Protein AF-A0A0V0TTR0-F1 (afdb_monomer)

Mean predicted aligned error: 14.31 Å

pLDDT: mean 71.68, std 11.03, range [38.78, 93.81]

Secondary structure (DSSP, 8-state):
-HHHHHHHHHHHHIIIIIIHHHHHHHHHHHHHHTTTS-HHHHHHHHHHHHHHHHHHHHHHHHHHHHHHHHHHHHHHHHHHHHHHHHHHHHHHHHHHHHHHHHHHHHTT-HHHHHHHHHHHHHHHHHHHHHHHHHHHHHHHHHHHHH--HHHHHTT--SHHHHHHHHHHHHHHH-TT--GGGSHHHHHHHHHHHHHHHHHHHHHHHHHTTHHHH-HHHHHHHHHHHHHHHHHHHHHHHHHHHS-HHHHHHHHHHHHHIIIIIIHHHHHHHHHHHHHHHHHHHHHHHHHHHHGGGGS--

InterPro domains:
  IPR006990 Tweety [PF04906] (8-297)
  IPR006990 Tweety [PTHR12424] (18-295)

Nearest PDB structures (foldseek):
  7p5m-assembly1_B  TM=6.746E-01  e=3.166E-06  Homo sapiens
  7rtt-assembly1_A  TM=5.266E-01  e=1.404E-05  Mus musculus
  3ja6-assembly1_I  TM=2.960E-01  e=3.298E-01  Escherichia coli
  7a0g-assembly1_EEE  TM=2.315E-01  e=3.153E-01  Serratia marcescens

Radius of gyration: 32.26 Å; Cα contacts (8 Å, |Δi|>4): 213; chains: 1; bounding box: 81×36×95 Å

Structure (mmCIF, N/CA/C/O backbone):
data_AF-A0A0V0TTR0-F1
#
_entry.id   AF-A0A0V0TTR0-F1
#
loop_
_atom_site.group_PDB
_atom_site.id
_atom_site.type_symbol
_atom_site.label_atom_id
_atom_site.label_alt_id
_atom_site.label_comp_id
_atom_site.label_asym_id
_atom_site.label_entity_id
_atom_site.label_seq_id
_atom_site.pdbx_PDB_ins_code
_atom_site.Cartn_x
_atom_site.Cartn_y
_atom_site.Cartn_z
_atom_site.occupancy
_atom_site.B_iso_or_equiv
_atom_site.auth_seq_id
_atom_site.auth_comp_id
_atom_site.auth_asym_id
_atom_site.auth_atom_id
_atom_site.pdbx_PDB_model_num
ATOM 1 N N . LEU A 1 1 ? 9.378 -0.090 0.897 1.00 39.75 1 LEU A N 1
ATOM 2 C CA . LEU A 1 1 ? 8.314 0.669 0.191 1.00 39.75 1 LEU A CA 1
ATOM 3 C C . LEU A 1 1 ? 8.750 2.048 -0.319 1.00 39.75 1 LEU A C 1
ATOM 5 O O . LEU A 1 1 ? 8.194 2.483 -1.313 1.00 39.75 1 LEU A O 1
ATOM 9 N N . THR A 1 2 ? 9.647 2.791 0.339 1.00 38.78 2 THR A N 1
ATOM 10 C CA . THR A 1 2 ? 10.227 4.044 -0.209 1.00 38.78 2 THR A CA 1
ATOM 11 C C . THR A 1 2 ? 11.235 3.769 -1.329 1.00 38.78 2 THR A C 1
ATOM 13 O O . THR A 1 2 ? 11.135 4.380 -2.379 1.00 38.78 2 THR A O 1
ATOM 16 N N . LYS A 1 3 ? 12.095 2.753 -1.168 1.00 45.25 3 LYS A N 1
ATOM 17 C CA . LYS A 1 3 ? 13.058 2.320 -2.202 1.00 45.25 3 LYS A CA 1
ATOM 18 C C . LYS A 1 3 ? 12.417 1.797 -3.495 1.00 45.25 3 LYS A C 1
ATOM 20 O O . LYS A 1 3 ? 12.927 2.068 -4.573 1.00 45.25 3 LYS A O 1
ATOM 25 N N . PHE A 1 4 ? 11.302 1.068 -3.400 1.00 45.12 4 PHE A N 1
ATOM 26 C CA . PHE A 1 4 ? 10.547 0.614 -4.577 1.00 45.12 4 PHE A CA 1
ATOM 27 C C . PHE A 1 4 ? 9.976 1.793 -5.370 1.00 45.12 4 PHE A C 1
ATOM 29 O O . PHE A 1 4 ? 10.089 1.816 -6.586 1.00 45.12 4 PHE A O 1
ATOM 36 N N . GLY A 1 5 ? 9.420 2.781 -4.671 1.00 48.78 5 GLY A N 1
ATOM 37 C CA . GLY A 1 5 ? 8.903 3.998 -5.284 1.00 48.78 5 GLY A CA 1
ATOM 38 C C . GLY A 1 5 ? 9.989 4.838 -5.956 1.00 48.78 5 GLY A C 1
ATOM 39 O O . GLY A 1 5 ? 9.910 5.139 -7.136 1.00 48.78 5 GLY A O 1
ATOM 40 N N . GLU A 1 6 ? 11.104 5.060 -5.262 1.00 54.00 6 GLU A N 1
ATOM 41 C CA . GLU A 1 6 ? 12.280 5.736 -5.821 1.00 54.00 6 GLU A CA 1
ATOM 42 C C . GLU A 1 6 ? 12.809 5.027 -7.082 1.00 54.00 6 GLU A C 1
ATOM 44 O O . GLU A 1 6 ? 13.133 5.676 -8.070 1.00 54.00 6 GLU A O 1
ATOM 49 N N . LYS A 1 7 ? 12.803 3.687 -7.100 1.00 57.81 7 LYS A N 1
ATOM 50 C CA . LYS A 1 7 ? 13.140 2.875 -8.280 1.00 57.81 7 LYS A CA 1
ATOM 51 C C . LYS A 1 7 ? 12.100 2.970 -9.397 1.00 57.81 7 LYS A C 1
ATOM 53 O O . LYS A 1 7 ? 12.488 2.993 -10.558 1.00 57.81 7 LYS A O 1
ATOM 58 N N . VAL A 1 8 ? 10.808 3.029 -9.078 1.00 56.53 8 VAL A N 1
ATOM 59 C CA . VAL A 1 8 ? 9.717 3.231 -10.049 1.00 56.53 8 VAL A CA 1
ATOM 60 C C . VAL A 1 8 ? 9.788 4.629 -10.665 1.00 56.53 8 VAL A C 1
ATOM 62 O O . VAL A 1 8 ? 9.599 4.775 -11.869 1.00 56.53 8 VAL A O 1
ATOM 65 N N . GLN A 1 9 ? 10.130 5.648 -9.879 1.00 61.41 9 GLN A N 1
ATOM 66 C CA . GLN A 1 9 ? 10.379 7.000 -10.371 1.00 61.41 9 GLN A CA 1
ATOM 67 C C . GLN A 1 9 ? 11.633 7.059 -11.236 1.00 61.41 9 GLN A C 1
ATOM 69 O O . GLN A 1 9 ? 11.589 7.659 -12.303 1.00 61.41 9 GLN A O 1
ATOM 74 N N . LEU A 1 10 ? 12.719 6.389 -10.839 1.00 61.97 10 LEU A N 1
ATOM 75 C CA . LEU A 1 10 ? 13.937 6.288 -11.647 1.00 61.97 10 LEU A CA 1
ATOM 76 C C . LEU A 1 10 ? 13.680 5.539 -12.966 1.00 61.97 10 LEU A C 1
ATOM 78 O O . LEU A 1 10 ? 14.182 5.930 -14.015 1.00 61.97 10 LEU A O 1
ATOM 82 N N . TYR A 1 11 ? 12.856 4.489 -12.909 1.00 61.91 11 TYR A N 1
ATOM 83 C CA . TYR A 1 11 ? 12.381 3.723 -14.059 1.00 61.91 11 TYR A CA 1
ATOM 84 C C . TYR A 1 11 ? 11.557 4.597 -15.009 1.00 61.91 11 TYR A C 1
ATOM 86 O O . TYR A 1 11 ? 11.847 4.645 -16.200 1.00 61.91 11 TYR A O 1
ATOM 94 N N . ASN A 1 12 ? 10.565 5.323 -14.485 1.00 62.69 12 ASN A N 1
ATOM 95 C CA . ASN A 1 12 ? 9.704 6.195 -15.279 1.00 62.69 12 ASN A CA 1
ATOM 96 C C . ASN A 1 12 ? 10.491 7.388 -15.849 1.00 62.69 12 ASN A C 1
ATOM 98 O O . ASN A 1 12 ? 10.310 7.746 -17.008 1.00 62.69 12 ASN A O 1
ATOM 102 N N . PHE A 1 13 ? 11.420 7.953 -15.073 1.00 65.25 13 PHE A N 1
ATOM 103 C CA . PHE A 1 13 ? 12.330 9.003 -15.520 1.00 65.25 13 PHE A CA 1
ATOM 104 C C . PHE A 1 13 ? 13.202 8.511 -16.678 1.00 65.25 13 PHE A C 1
ATOM 106 O O . PHE A 1 13 ? 13.104 9.060 -17.764 1.00 65.25 13 PHE A O 1
ATOM 113 N N . SER A 1 14 ? 13.958 7.420 -16.517 1.00 63.16 14 SER A N 1
ATOM 114 C CA . SER A 1 14 ? 14.837 6.920 -17.589 1.00 63.16 14 SER A CA 1
ATOM 115 C C . SER A 1 14 ? 14.062 6.551 -18.870 1.00 63.16 14 SER A C 1
ATOM 117 O O . SER A 1 14 ? 14.524 6.836 -19.975 1.00 63.16 14 SER A O 1
ATOM 119 N N . LEU A 1 15 ? 12.838 6.017 -18.753 1.00 64.00 15 LEU A N 1
ATOM 120 C CA . LEU A 1 15 ? 11.955 5.778 -19.906 1.00 64.00 15 LEU A CA 1
ATOM 121 C C . LEU A 1 15 ? 11.506 7.077 -20.593 1.00 64.00 1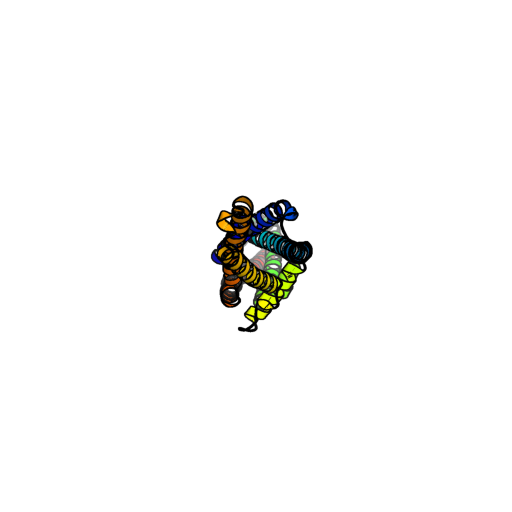5 LEU A C 1
ATOM 123 O O . LEU A 1 15 ? 11.647 7.197 -21.810 1.00 64.00 15 LEU A O 1
ATOM 127 N N . ASN A 1 16 ? 10.974 8.042 -19.837 1.00 65.44 16 ASN A N 1
ATOM 128 C CA . ASN A 1 16 ? 10.347 9.241 -20.400 1.00 65.44 16 ASN A CA 1
ATOM 129 C C . ASN A 1 16 ? 11.326 10.358 -20.770 1.00 65.44 16 ASN A C 1
ATOM 131 O O . ASN A 1 16 ? 11.060 11.093 -21.720 1.00 65.44 16 ASN A O 1
ATOM 135 N N . SER A 1 17 ? 12.420 10.532 -20.029 1.00 63.12 17 SER A N 1
ATOM 136 C CA . SER A 1 17 ? 13.353 11.646 -20.235 1.00 63.12 17 SER A CA 1
ATOM 137 C C . SER A 1 17 ? 14.560 11.285 -21.091 1.00 63.12 17 SER A C 1
ATOM 139 O O . SER A 1 17 ? 15.146 12.184 -21.686 1.00 63.12 17 SER A O 1
ATOM 141 N N . GLU A 1 18 ? 14.940 10.007 -21.164 1.00 63.38 18 GLU A N 1
ATOM 142 C CA . GLU A 1 18 ? 16.147 9.579 -21.885 1.00 63.38 18 GLU A CA 1
ATOM 143 C C . GLU A 1 18 ? 15.791 8.721 -23.100 1.00 63.38 18 GLU A C 1
ATOM 145 O O . GLU A 1 18 ? 16.113 9.071 -24.234 1.00 63.38 18 GLU A O 1
ATOM 150 N N . LEU A 1 19 ? 15.074 7.618 -22.880 1.00 62.03 19 LEU A N 1
ATOM 151 C CA . LEU A 1 19 ? 14.946 6.561 -23.878 1.00 62.03 19 LEU A CA 1
ATOM 152 C C . LEU A 1 19 ? 13.912 6.866 -24.977 1.00 62.03 19 LEU A C 1
ATOM 154 O O . LEU A 1 19 ? 14.218 6.763 -26.167 1.00 62.03 19 LEU A O 1
ATOM 158 N N . LEU A 1 20 ? 12.702 7.281 -24.593 1.00 66.19 20 LEU A N 1
ATOM 159 C CA . LEU A 1 20 ? 11.625 7.615 -25.531 1.00 66.19 20 LEU A CA 1
ATOM 160 C C . LEU A 1 20 ? 11.956 8.841 -26.413 1.00 66.19 20 LEU A C 1
ATOM 162 O O . LEU A 1 20 ? 11.732 8.778 -27.626 1.00 66.19 20 LEU A O 1
ATOM 166 N N . PRO A 1 21 ? 12.529 9.942 -25.878 1.00 66.00 21 PRO A N 1
ATOM 167 C CA . PRO A 1 21 ? 12.943 11.083 -26.692 1.00 66.00 21 PRO A CA 1
ATOM 168 C C . PRO A 1 21 ? 14.100 10.746 -27.634 1.00 66.00 21 PRO A C 1
ATOM 170 O O . PRO A 1 21 ? 14.087 11.210 -28.773 1.00 66.00 21 PRO A O 1
ATOM 173 N N . ALA A 1 22 ? 15.062 9.917 -27.207 1.00 63.00 22 ALA A N 1
ATOM 174 C CA . ALA A 1 22 ? 16.159 9.472 -28.065 1.00 63.00 22 ALA A CA 1
ATOM 175 C C . ALA A 1 22 ? 15.639 8.648 -29.253 1.00 63.00 22 ALA A C 1
ATOM 177 O O . ALA A 1 22 ? 16.000 8.926 -30.393 1.00 63.00 22 ALA A O 1
ATOM 178 N N . MET A 1 23 ? 14.721 7.703 -29.012 1.00 62.16 23 MET A N 1
ATOM 179 C CA . MET A 1 23 ? 14.092 6.899 -30.069 1.00 62.16 23 MET A CA 1
ATOM 180 C C . MET A 1 23 ? 13.256 7.745 -31.041 1.00 62.16 23 MET A C 1
ATOM 182 O O . MET A 1 23 ? 13.341 7.540 -32.250 1.00 62.16 23 MET A O 1
ATOM 186 N N . ARG A 1 24 ? 12.491 8.730 -30.548 1.00 68.44 24 ARG A N 1
ATOM 187 C CA . ARG A 1 24 ? 11.710 9.645 -31.407 1.00 68.44 24 ARG A CA 1
ATOM 188 C C . ARG A 1 24 ? 12.591 10.594 -32.213 1.00 68.44 24 ARG A C 1
ATOM 190 O O . ARG A 1 24 ? 12.332 10.812 -33.391 1.00 68.44 24 ARG A O 1
ATOM 197 N N . THR A 1 25 ? 13.641 11.137 -31.600 1.00 65.75 25 THR A N 1
ATOM 198 C CA . THR A 1 25 ? 14.635 11.960 -32.308 1.00 65.75 25 THR A CA 1
ATOM 199 C C . THR A 1 25 ? 15.289 11.144 -33.414 1.00 65.75 25 THR A C 1
ATOM 201 O O . THR A 1 25 ? 15.378 11.603 -34.545 1.00 65.75 25 THR A O 1
ATOM 204 N N . LEU A 1 26 ? 15.650 9.897 -33.118 1.00 61.38 26 LEU A N 1
ATOM 205 C CA . LEU A 1 26 ? 16.247 8.989 -34.085 1.00 61.38 26 LEU A CA 1
ATOM 206 C C . LEU A 1 26 ? 15.276 8.625 -35.216 1.00 61.38 26 LEU A C 1
ATOM 208 O O . LEU A 1 26 ? 15.696 8.581 -36.365 1.00 61.38 26 LEU A O 1
ATOM 212 N N . GLN A 1 27 ? 13.987 8.426 -34.924 1.00 67.12 27 GLN A N 1
ATOM 213 C CA . GLN A 1 27 ? 12.946 8.249 -35.942 1.00 67.12 27 GLN A CA 1
ATOM 214 C C . GLN A 1 27 ? 12.843 9.471 -36.873 1.00 67.12 27 GLN A C 1
ATOM 216 O O . GLN A 1 27 ? 12.745 9.296 -38.086 1.00 67.12 27 GLN A O 1
ATOM 221 N N . ASN A 1 28 ? 12.911 10.688 -36.324 1.00 67.38 28 ASN A N 1
ATOM 222 C CA . ASN A 1 28 ? 12.846 11.932 -37.096 1.00 67.38 28 ASN A CA 1
ATOM 223 C C . ASN A 1 28 ? 14.099 12.152 -37.963 1.00 67.38 28 ASN A C 1
ATOM 225 O O . ASN A 1 28 ? 13.970 12.372 -39.162 1.00 67.38 28 ASN A O 1
ATOM 229 N N . GLU A 1 29 ? 15.296 12.007 -37.388 1.00 64.06 29 GLU A N 1
ATOM 230 C CA . GLU A 1 29 ? 16.584 12.096 -38.103 1.00 64.06 29 GLU A CA 1
ATOM 231 C C . GLU A 1 29 ? 16.673 11.059 -39.231 1.00 64.06 29 GLU A C 1
ATOM 233 O O . GLU A 1 29 ? 17.186 11.320 -40.322 1.00 64.06 29 GLU A O 1
ATOM 238 N N . LEU A 1 30 ? 16.113 9.867 -39.005 1.00 59.31 30 LEU A N 1
ATOM 239 C CA . LEU A 1 30 ? 15.983 8.874 -40.058 1.00 59.31 30 LEU A CA 1
ATOM 240 C C . LEU A 1 30 ? 15.019 9.328 -41.159 1.00 59.31 30 LEU A C 1
ATOM 242 O O . LEU A 1 30 ? 15.316 9.187 -42.343 1.00 59.31 30 LEU A O 1
ATOM 246 N N . GLN A 1 31 ? 13.862 9.876 -40.806 1.00 65.19 31 GLN A N 1
ATOM 247 C CA . GLN A 1 31 ? 12.904 10.357 -41.799 1.00 65.19 31 GLN A CA 1
ATOM 248 C C . GLN A 1 31 ? 13.562 11.332 -42.798 1.00 65.19 31 GLN A C 1
ATOM 250 O O . GLN A 1 31 ? 13.287 11.250 -43.999 1.00 65.19 31 GLN A O 1
ATOM 255 N N . ASP A 1 32 ? 14.490 12.159 -42.312 1.00 63.44 32 ASP A N 1
ATOM 256 C CA . ASP A 1 32 ? 15.272 13.108 -43.107 1.00 63.44 32 ASP A CA 1
ATOM 257 C C . ASP A 1 32 ? 16.394 12.427 -43.918 1.00 63.44 32 ASP A C 1
ATOM 259 O O . ASP A 1 32 ? 16.608 12.748 -45.091 1.00 63.44 32 ASP A O 1
ATOM 263 N N . ALA A 1 33 ? 17.053 11.402 -43.365 1.00 58.31 33 ALA A N 1
ATOM 264 C CA . ALA A 1 33 ? 18.073 10.608 -44.062 1.00 58.31 33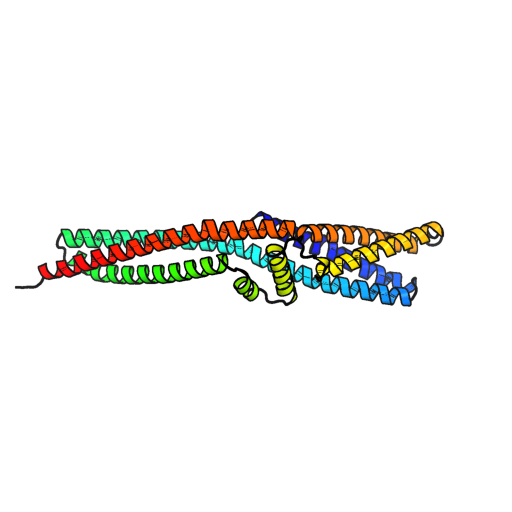 ALA A CA 1
ATOM 265 C C . ALA A 1 33 ? 17.510 9.650 -45.138 1.00 58.31 33 ALA A C 1
ATOM 267 O O . ALA A 1 33 ? 18.281 9.009 -45.867 1.00 58.31 33 ALA A O 1
ATOM 268 N N . LYS A 1 34 ? 16.176 9.549 -45.275 1.00 61.00 34 LYS A N 1
ATOM 269 C CA . LYS A 1 34 ? 15.473 8.645 -46.208 1.00 61.00 34 LYS A CA 1
ATOM 270 C C . LYS A 1 34 ? 15.964 8.721 -47.648 1.00 61.00 34 LYS A C 1
ATOM 272 O O . LYS A 1 34 ? 16.020 7.710 -48.341 1.00 61.00 34 LYS A O 1
ATOM 277 N N . VAL A 1 35 ? 16.368 9.911 -48.077 1.00 58.69 35 VAL A N 1
ATOM 278 C CA . VAL A 1 35 ? 16.802 10.195 -49.450 1.00 58.69 35 VAL A CA 1
ATOM 279 C C . VAL A 1 35 ? 18.166 9.562 -49.786 1.00 58.69 35 VAL A C 1
ATOM 281 O O . VAL A 1 35 ? 18.493 9.403 -50.959 1.00 58.69 35 VAL A O 1
ATOM 284 N N . LEU A 1 36 ? 18.957 9.161 -48.783 1.00 56.59 36 LEU A N 1
ATOM 285 C CA . LEU A 1 36 ? 20.380 8.822 -48.944 1.00 56.59 36 LEU A CA 1
ATOM 286 C C . LEU A 1 36 ? 20.724 7.333 -48.749 1.00 56.59 36 LEU A C 1
ATOM 288 O O . LEU A 1 36 ? 21.835 6.914 -49.068 1.00 56.59 36 LEU A O 1
ATOM 292 N N . LEU A 1 37 ? 19.800 6.521 -48.231 1.00 59.16 37 LEU A N 1
ATOM 293 C CA . LEU A 1 37 ? 20.041 5.126 -47.830 1.00 59.16 37 LEU A CA 1
ATOM 294 C C . LEU A 1 37 ? 19.195 4.138 -48.660 1.00 59.16 37 LEU A C 1
ATOM 296 O O . LEU A 1 37 ? 18.132 4.479 -49.165 1.00 59.16 37 LEU A O 1
ATOM 300 N N . ASN A 1 38 ? 19.678 2.899 -48.820 1.00 62.56 38 ASN A N 1
ATOM 301 C CA . ASN A 1 38 ? 19.045 1.861 -49.648 1.00 62.56 38 ASN A CA 1
ATOM 302 C C . ASN A 1 38 ? 17.616 1.509 -49.169 1.00 62.56 38 ASN A C 1
ATOM 304 O O . ASN A 1 38 ? 17.380 1.312 -47.978 1.00 62.56 38 ASN A O 1
ATOM 308 N N . ASP A 1 39 ? 16.675 1.336 -50.097 1.00 63.91 39 ASP A N 1
ATOM 309 C CA . ASP A 1 39 ? 15.233 1.184 -49.833 1.00 63.91 39 ASP A CA 1
ATOM 310 C C . ASP A 1 39 ? 14.891 -0.073 -48.996 1.00 63.91 39 ASP A C 1
ATOM 312 O O . ASP A 1 39 ? 13.963 -0.094 -48.183 1.00 63.91 39 ASP A O 1
ATOM 316 N N . GLN A 1 40 ? 15.691 -1.134 -49.140 1.00 61.66 40 GLN A N 1
ATOM 317 C CA . GLN A 1 40 ? 15.553 -2.369 -48.359 1.00 61.66 40 GLN A CA 1
ATOM 318 C C . GLN A 1 40 ? 16.113 -2.240 -46.933 1.00 61.66 40 GLN A C 1
ATOM 320 O O . GLN A 1 40 ? 15.583 -2.845 -46.001 1.00 61.66 40 GLN A O 1
ATOM 325 N N . PHE A 1 41 ? 17.151 -1.419 -46.749 1.00 65.25 41 PHE A N 1
ATOM 326 C CA . PHE A 1 41 ? 17.675 -1.069 -45.428 1.00 65.25 41 PHE A CA 1
ATOM 327 C C . PHE A 1 41 ? 16.646 -0.228 -44.665 1.00 65.25 41 PHE A C 1
ATOM 329 O O . PHE A 1 41 ? 16.324 -0.543 -43.522 1.00 65.25 41 PHE A O 1
ATOM 336 N N . TRP A 1 42 ? 16.046 0.757 -45.342 1.00 64.06 42 TRP A N 1
ATOM 337 C CA . TRP A 1 42 ? 14.971 1.589 -44.802 1.00 64.06 42 TRP A CA 1
ATOM 338 C C . TRP A 1 42 ? 13.805 0.795 -44.248 1.00 64.06 42 TRP A C 1
ATOM 340 O O . TRP A 1 42 ? 13.373 1.042 -43.124 1.00 64.06 42 TRP A O 1
ATOM 350 N N . LYS A 1 43 ? 13.293 -0.165 -45.020 1.00 67.31 43 LYS A N 1
ATOM 351 C CA . LYS A 1 43 ? 12.133 -0.962 -44.606 1.00 67.31 43 LYS A CA 1
ATOM 352 C C . LYS A 1 43 ? 12.408 -1.803 -43.362 1.00 67.31 43 LYS A C 1
ATOM 354 O O . LYS A 1 43 ? 11.586 -1.807 -42.453 1.00 67.31 43 LYS A O 1
ATOM 359 N N . ASN A 1 44 ? 13.562 -2.464 -43.286 1.00 64.38 44 ASN A N 1
ATOM 360 C CA . ASN A 1 44 ? 13.899 -3.285 -42.119 1.00 64.38 44 ASN A CA 1
ATOM 361 C C . ASN A 1 44 ? 14.170 -2.432 -40.874 1.00 64.38 44 ASN A C 1
ATOM 363 O O . ASN A 1 44 ? 13.769 -2.799 -39.772 1.00 64.38 44 ASN A O 1
ATOM 367 N N . PHE A 1 45 ? 14.832 -1.289 -41.051 1.00 66.69 45 PHE A N 1
ATOM 368 C CA . PHE A 1 45 ? 15.204 -0.411 -39.949 1.00 66.69 45 PHE A CA 1
ATOM 369 C C . PHE A 1 45 ? 13.995 0.350 -39.384 1.00 66.69 45 PHE A C 1
ATOM 371 O O . PHE A 1 45 ? 13.802 0.378 -38.171 1.00 66.69 45 PHE A O 1
ATOM 378 N N . SER A 1 46 ? 13.138 0.902 -40.253 1.00 65.94 46 SER A N 1
ATOM 379 C CA . SER A 1 46 ? 11.904 1.592 -39.842 1.00 65.94 46 SER A CA 1
ATOM 380 C C . SER A 1 46 ? 10.931 0.659 -39.124 1.00 65.94 46 SER A C 1
ATOM 382 O O . SER A 1 46 ? 10.442 1.017 -38.060 1.00 65.94 46 SER A O 1
ATOM 384 N N . MET A 1 47 ? 10.732 -0.565 -39.629 1.00 67.31 47 MET A N 1
ATOM 385 C CA . MET A 1 47 ? 9.877 -1.561 -38.975 1.00 67.31 47 MET A CA 1
ATOM 386 C C . MET A 1 47 ? 10.392 -1.931 -37.575 1.00 67.31 47 MET A C 1
ATOM 388 O O . MET A 1 47 ? 9.605 -2.070 -36.644 1.00 67.31 47 MET A O 1
ATOM 392 N N . MET A 1 48 ? 11.709 -2.067 -37.399 1.00 64.12 48 MET A N 1
ATOM 393 C CA . MET A 1 48 ? 12.301 -2.397 -36.098 1.00 64.12 48 MET A CA 1
ATOM 394 C C . MET A 1 48 ? 12.171 -1.246 -35.090 1.00 64.12 48 MET A C 1
ATOM 396 O O . MET A 1 48 ? 11.902 -1.491 -33.916 1.00 64.12 48 MET A O 1
ATOM 400 N N . ILE A 1 49 ? 12.308 0.002 -35.546 1.00 66.06 49 ILE A N 1
ATOM 401 C CA . ILE A 1 49 ? 12.087 1.186 -34.706 1.00 66.06 49 ILE A CA 1
ATOM 402 C C . ILE A 1 49 ? 10.621 1.336 -34.336 1.00 66.06 49 ILE A C 1
ATOM 404 O O . ILE A 1 49 ? 10.325 1.573 -33.174 1.00 66.06 49 ILE A O 1
ATOM 408 N N . GLU A 1 50 ? 9.706 1.172 -35.286 1.00 68.31 50 GLU A N 1
ATOM 409 C CA . GLU A 1 50 ? 8.270 1.323 -35.049 1.00 68.31 50 GLU A CA 1
ATOM 410 C C . GLU A 1 50 ? 7.758 0.291 -34.032 1.00 68.31 50 GLU A C 1
ATOM 412 O O . GLU A 1 50 ? 7.046 0.643 -33.091 1.00 68.31 50 GLU A O 1
ATOM 417 N N . VAL A 1 51 ? 8.215 -0.963 -34.141 1.00 68.12 51 VAL A N 1
ATOM 418 C CA . VAL A 1 51 ? 7.939 -2.010 -33.143 1.00 68.12 51 VAL A CA 1
ATOM 419 C C . VAL A 1 51 ? 8.552 -1.660 -31.783 1.00 68.12 51 VAL A C 1
ATOM 421 O O . VAL A 1 51 ? 7.880 -1.793 -30.760 1.00 68.12 51 VAL A O 1
ATOM 424 N N . GLY A 1 52 ? 9.795 -1.166 -31.757 1.00 63.53 52 GLY A N 1
ATOM 425 C CA . GLY A 1 52 ? 10.464 -0.759 -30.520 1.00 63.53 52 GLY A CA 1
ATOM 426 C C . GLY A 1 52 ? 9.788 0.427 -29.824 1.00 63.53 52 GLY A C 1
ATOM 427 O O . GLY A 1 52 ? 9.640 0.414 -28.605 1.00 63.53 52 GLY A O 1
ATOM 428 N N . VAL A 1 53 ? 9.339 1.435 -30.580 1.00 66.00 53 VAL A N 1
ATOM 429 C CA . VAL A 1 53 ? 8.621 2.612 -30.061 1.00 66.00 53 VAL A CA 1
ATOM 430 C C . VAL A 1 53 ? 7.263 2.199 -29.498 1.00 66.00 53 VAL A C 1
ATOM 432 O O . VAL A 1 53 ? 6.909 2.626 -28.402 1.00 66.00 53 VAL A O 1
ATOM 435 N N . HIS A 1 54 ? 6.537 1.310 -30.182 1.00 67.75 54 HIS A N 1
ATOM 436 C CA . HIS A 1 54 ? 5.253 0.801 -29.700 1.00 67.75 54 HIS A CA 1
ATOM 437 C C . HIS A 1 54 ? 5.393 -0.013 -28.400 1.00 67.75 54 HIS A C 1
ATOM 439 O O . HIS A 1 54 ? 4.619 0.172 -27.459 1.00 67.75 54 HIS A O 1
ATOM 445 N N . GLU A 1 55 ? 6.386 -0.907 -28.302 1.00 64.38 55 GLU A N 1
ATOM 446 C CA . GLU A 1 55 ? 6.654 -1.620 -27.043 1.00 64.38 55 GLU A CA 1
ATOM 447 C C . GLU A 1 55 ? 7.111 -0.656 -25.929 1.00 64.38 55 GLU A C 1
ATOM 449 O O . GLU A 1 55 ? 6.723 -0.832 -24.771 1.00 64.38 55 GLU A O 1
ATOM 454 N N . MET A 1 56 ? 7.853 0.408 -26.254 1.00 63.69 56 MET A N 1
ATOM 455 C CA . MET A 1 56 ? 8.224 1.446 -25.285 1.00 63.69 56 MET A CA 1
ATOM 456 C C . MET A 1 56 ? 7.037 2.258 -24.772 1.00 63.69 56 MET A C 1
ATOM 458 O O . MET A 1 56 ? 6.969 2.487 -23.568 1.00 63.69 56 MET A O 1
ATOM 462 N N . ASP A 1 57 ? 6.084 2.643 -25.620 1.00 65.94 57 ASP A N 1
ATOM 463 C CA . ASP A 1 57 ? 4.875 3.344 -25.167 1.00 65.94 57 ASP A CA 1
ATOM 464 C C . ASP A 1 57 ? 4.082 2.476 -24.166 1.00 65.94 57 ASP A C 1
ATOM 466 O O . ASP A 1 57 ? 3.627 2.976 -23.135 1.00 65.94 57 ASP A O 1
ATOM 470 N N . SER A 1 58 ? 4.020 1.153 -24.379 1.00 64.81 58 SER A N 1
ATOM 471 C CA . SER A 1 58 ? 3.404 0.226 -23.411 1.00 64.81 58 SER A CA 1
ATOM 472 C C . SER A 1 58 ? 4.172 0.138 -22.078 1.00 64.81 58 SER A C 1
ATOM 474 O O . SER A 1 58 ? 3.572 0.070 -21.002 1.00 64.81 58 SER A O 1
ATOM 476 N N . LEU A 1 59 ? 5.507 0.224 -22.117 1.00 62.47 59 LEU A N 1
ATOM 477 C CA . LEU A 1 59 ? 6.372 0.269 -20.930 1.00 62.47 59 LEU A CA 1
ATOM 478 C C . LEU A 1 59 ? 6.251 1.592 -20.161 1.00 62.47 59 LEU A C 1
ATOM 480 O O . LEU A 1 59 ? 6.298 1.581 -18.927 1.00 62.47 59 LEU A O 1
ATOM 484 N N . VAL A 1 60 ? 6.092 2.715 -20.870 1.00 65.56 60 VAL A N 1
ATOM 485 C CA . VAL A 1 60 ? 5.802 4.033 -20.285 1.00 65.56 60 VAL A CA 1
ATOM 486 C C . VAL A 1 60 ? 4.454 3.996 -19.581 1.00 65.56 60 VAL A C 1
ATOM 488 O O . VAL A 1 60 ? 4.346 4.450 -18.443 1.00 65.56 60 VAL A O 1
ATOM 491 N N . GLN A 1 61 ? 3.442 3.405 -20.216 1.00 65.56 61 GLN A N 1
ATOM 492 C CA . GLN A 1 61 ? 2.112 3.282 -19.634 1.00 65.56 61 GLN A CA 1
ATOM 493 C C . GLN A 1 61 ? 2.136 2.430 -18.356 1.00 65.56 61 GLN A C 1
ATOM 495 O O . GLN A 1 61 ? 1.634 2.868 -17.321 1.00 65.56 61 GLN A O 1
ATOM 500 N N . PHE A 1 62 ? 2.853 1.304 -18.361 1.00 63.34 62 PHE A N 1
ATOM 501 C CA . PHE A 1 62 ? 3.107 0.505 -17.157 1.00 63.34 62 PHE A CA 1
ATOM 502 C C . PHE A 1 62 ? 3.845 1.283 -16.054 1.00 63.34 62 PHE A C 1
ATOM 504 O O . PHE A 1 62 ? 3.487 1.202 -14.878 1.00 63.34 62 PHE A O 1
ATOM 511 N N . GLY A 1 63 ? 4.866 2.065 -16.422 1.00 64.06 63 GLY A N 1
ATOM 512 C CA . GLY A 1 63 ? 5.570 2.956 -15.498 1.00 64.06 63 GLY A CA 1
ATOM 513 C C . GLY A 1 63 ? 4.645 4.017 -14.896 1.00 64.06 63 GLY A C 1
ATOM 514 O O . GLY A 1 63 ? 4.713 4.284 -13.696 1.00 64.06 63 GLY A O 1
ATOM 515 N N . SER A 1 64 ? 3.738 4.572 -15.703 1.00 64.12 64 SER A N 1
ATOM 516 C CA . SER A 1 64 ? 2.742 5.553 -15.269 1.00 64.12 64 SER A CA 1
ATOM 517 C C . SER A 1 64 ? 1.721 4.950 -14.295 1.00 64.12 64 SER A C 1
ATOM 519 O O . SER A 1 64 ? 1.435 5.550 -13.253 1.00 64.12 64 SER A O 1
ATOM 521 N N . ASP A 1 65 ? 1.268 3.720 -14.548 1.00 63.00 65 ASP A N 1
ATOM 522 C CA . ASP A 1 65 ? 0.380 2.968 -13.658 1.00 63.00 65 ASP A CA 1
ATOM 523 C C . ASP A 1 65 ? 1.067 2.683 -12.317 1.00 63.00 65 ASP A C 1
ATOM 525 O O . ASP A 1 65 ? 0.490 2.912 -11.253 1.00 63.00 65 ASP A O 1
ATOM 529 N N . LEU A 1 66 ? 2.340 2.274 -12.349 1.00 62.47 66 LEU A N 1
ATOM 530 C CA . LEU A 1 66 ? 3.158 2.075 -11.152 1.00 62.47 66 LEU A CA 1
ATOM 531 C C . LEU A 1 66 ? 3.361 3.371 -10.357 1.00 62.47 66 LEU A C 1
ATOM 533 O O . LEU A 1 66 ? 3.244 3.346 -9.132 1.00 62.47 66 LEU A O 1
ATOM 537 N N . THR A 1 67 ? 3.611 4.510 -11.015 1.00 63.12 67 THR A N 1
ATOM 538 C CA . THR A 1 67 ? 3.694 5.808 -10.319 1.00 63.12 67 THR A CA 1
ATOM 539 C C . THR A 1 67 ? 2.350 6.261 -9.761 1.00 63.12 67 THR A C 1
ATOM 541 O O . THR A 1 67 ? 2.303 6.890 -8.707 1.00 63.12 67 THR A O 1
ATOM 544 N N . THR A 1 68 ? 1.241 5.909 -10.410 1.00 61.56 68 THR A N 1
ATOM 545 C CA . THR A 1 68 ? -0.106 6.174 -9.886 1.00 61.56 68 THR A CA 1
ATOM 546 C C . THR A 1 68 ? -0.359 5.336 -8.635 1.00 61.56 68 THR A C 1
ATOM 548 O O . THR A 1 68 ? -0.852 5.848 -7.628 1.00 61.56 68 THR A O 1
ATOM 551 N N . LEU A 1 69 ? 0.075 4.073 -8.650 1.00 58.88 69 LEU A N 1
ATOM 552 C CA . LEU A 1 69 ? 0.076 3.195 -7.484 1.00 58.88 69 LEU A CA 1
ATOM 553 C C . LEU A 1 69 ? 0.965 3.751 -6.360 1.00 58.88 69 LEU A C 1
ATOM 555 O O . LEU A 1 69 ? 0.597 3.710 -5.188 1.00 58.88 69 LEU A O 1
ATOM 559 N N . GLU A 1 70 ? 2.117 4.326 -6.689 1.00 61.88 70 GLU A N 1
ATOM 560 C CA . GLU A 1 70 ? 2.998 4.953 -5.707 1.00 61.88 70 GLU A CA 1
ATOM 561 C C . GLU A 1 70 ? 2.401 6.238 -5.122 1.00 61.88 70 GLU A C 1
ATOM 563 O O . GLU A 1 70 ? 2.412 6.425 -3.908 1.00 61.88 70 GLU A O 1
ATOM 568 N N . ASN A 1 71 ? 1.798 7.097 -5.939 1.00 61.25 71 ASN A N 1
ATOM 569 C CA . ASN A 1 71 ? 1.078 8.273 -5.451 1.00 61.25 71 ASN A CA 1
ATOM 570 C C . ASN A 1 71 ? -0.097 7.870 -4.551 1.00 61.25 71 ASN A C 1
ATOM 572 O O . ASN A 1 71 ? -0.354 8.513 -3.528 1.00 61.25 71 ASN A O 1
ATOM 576 N N . SER A 1 72 ? -0.749 6.744 -4.855 1.00 56.56 72 SER A N 1
ATOM 577 C CA . SER A 1 72 ? -1.782 6.168 -3.994 1.00 56.56 72 SER A CA 1
ATOM 578 C C . SER A 1 72 ? -1.243 5.749 -2.620 1.00 56.56 72 SER A C 1
ATOM 580 O O . SER A 1 72 ? -1.994 5.734 -1.653 1.00 56.56 72 SER A O 1
ATOM 582 N N . LYS A 1 73 ? 0.065 5.510 -2.464 1.00 58.66 73 LYS A N 1
ATOM 583 C CA . LYS A 1 73 ? 0.681 5.187 -1.170 1.00 58.66 73 LYS A CA 1
ATOM 584 C C . LYS A 1 73 ? 0.658 6.362 -0.196 1.00 58.66 73 LYS A C 1
ATOM 586 O O . LYS A 1 73 ? 0.386 6.149 0.981 1.00 58.66 73 LYS A O 1
ATOM 591 N N . TYR A 1 74 ? 0.924 7.587 -0.657 1.00 57.34 74 TYR A N 1
ATOM 592 C CA . TYR A 1 74 ? 0.806 8.780 0.194 1.00 57.34 74 TYR A CA 1
ATOM 593 C C . TYR A 1 74 ? -0.641 8.988 0.644 1.00 57.34 74 TYR A C 1
ATOM 595 O O . TYR A 1 74 ? -0.898 9.360 1.789 1.00 57.34 74 TYR A O 1
ATOM 603 N N . PHE A 1 75 ? -1.585 8.677 -0.244 1.00 56.06 75 PHE A N 1
ATOM 604 C CA . PHE A 1 75 ? -3.006 8.675 0.072 1.00 56.06 75 PHE A CA 1
ATOM 605 C C . PHE A 1 75 ? -3.365 7.578 1.090 1.00 56.06 75 PHE A C 1
ATOM 607 O O . PHE A 1 75 ? -4.029 7.864 2.080 1.00 56.06 75 PHE A O 1
ATOM 614 N N . ILE A 1 76 ? -2.846 6.356 0.925 1.00 61.25 76 ILE A N 1
ATOM 615 C CA . ILE A 1 76 ? -3.050 5.229 1.849 1.00 61.25 76 ILE A CA 1
ATOM 616 C C . ILE A 1 76 ? -2.451 5.519 3.228 1.00 61.25 76 ILE A C 1
ATOM 618 O O . ILE A 1 76 ? -3.124 5.300 4.227 1.00 61.25 76 ILE A O 1
ATOM 622 N N . GLN A 1 77 ? -1.233 6.059 3.313 1.00 62.66 77 GLN A N 1
ATOM 623 C CA . GLN A 1 77 ? -0.627 6.421 4.600 1.00 62.66 77 GLN A CA 1
ATOM 624 C C . GLN A 1 77 ? -1.439 7.493 5.332 1.00 62.66 77 GLN A C 1
ATOM 626 O O . GLN A 1 77 ? -1.599 7.436 6.552 1.00 62.66 77 GLN A O 1
ATOM 631 N N . ARG A 1 78 ? -1.992 8.458 4.591 1.00 64.06 78 ARG A N 1
ATOM 632 C CA . ARG A 1 78 ? -2.870 9.481 5.161 1.00 64.06 78 ARG A CA 1
ATOM 633 C C . ARG A 1 78 ? -4.199 8.892 5.636 1.00 64.06 78 ARG A C 1
ATOM 635 O O . ARG A 1 78 ? -4.629 9.211 6.740 1.00 64.06 78 ARG A O 1
ATOM 642 N N . LEU A 1 79 ? -4.789 7.982 4.862 1.00 64.38 79 LEU A N 1
ATOM 643 C CA . LEU A 1 79 ? -5.984 7.235 5.259 1.00 64.38 79 LEU A CA 1
ATOM 644 C C . LEU A 1 79 ? -5.743 6.347 6.484 1.00 64.38 79 LEU A C 1
ATOM 646 O O . LEU A 1 79 ? -6.608 6.262 7.351 1.00 64.38 79 LEU A O 1
ATOM 650 N N . GLU A 1 80 ? -4.581 5.698 6.596 1.00 68.38 80 GLU A N 1
ATOM 651 C CA . GLU A 1 80 ? -4.232 4.910 7.780 1.00 68.38 80 GLU A CA 1
ATOM 652 C C . GLU A 1 80 ? -4.141 5.796 9.022 1.00 68.38 80 GLU A C 1
ATOM 654 O O . GLU A 1 80 ? -4.703 5.440 10.059 1.00 68.38 80 GLU A O 1
ATOM 659 N N . PHE A 1 81 ? -3.501 6.964 8.918 1.00 71.88 81 PHE A N 1
ATOM 660 C CA . PHE A 1 81 ? -3.440 7.929 10.016 1.00 71.88 81 PHE A CA 1
ATOM 661 C C . PHE A 1 81 ? -4.837 8.417 10.428 1.00 71.88 81 PHE A C 1
ATOM 663 O O . PHE A 1 81 ? -5.177 8.391 11.613 1.00 71.88 81 PHE A O 1
ATOM 670 N N . GLU A 1 82 ? -5.678 8.796 9.461 1.00 71.19 82 GLU A N 1
ATOM 671 C CA . GLU A 1 82 ? -7.062 9.211 9.719 1.00 71.19 82 GLU A CA 1
ATOM 672 C C . GLU A 1 82 ? -7.885 8.086 10.363 1.00 71.19 82 GLU A C 1
ATOM 674 O O . GLU A 1 82 ? -8.601 8.327 11.338 1.00 71.19 82 GLU A O 1
ATOM 679 N N . ARG A 1 83 ? -7.724 6.839 9.903 1.00 77.44 83 ARG A N 1
ATOM 680 C CA . ARG A 1 83 ? -8.375 5.662 10.494 1.00 77.44 83 ARG A CA 1
ATOM 681 C C . ARG A 1 83 ? -7.979 5.474 11.958 1.00 77.44 83 ARG A C 1
ATOM 683 O O . ARG A 1 83 ? -8.854 5.273 12.797 1.00 77.44 83 ARG A O 1
ATOM 690 N N . TRP A 1 84 ? -6.686 5.548 12.280 1.00 78.94 84 TRP A N 1
ATOM 691 C CA . TRP A 1 84 ? -6.207 5.410 13.660 1.00 78.94 84 TRP A CA 1
ATOM 692 C C . TRP A 1 84 ? -6.759 6.512 14.566 1.00 78.94 84 TRP A C 1
ATOM 694 O O . TRP A 1 84 ? -7.239 6.213 15.660 1.00 78.94 84 TRP A O 1
ATOM 704 N N . MET A 1 85 ? -6.771 7.761 14.097 1.00 80.00 85 MET A N 1
ATOM 705 C CA . MET A 1 85 ? -7.335 8.885 14.849 1.00 80.00 85 MET A CA 1
ATOM 706 C C . MET A 1 85 ? -8.834 8.702 15.113 1.00 80.00 85 MET A C 1
ATOM 708 O O . MET A 1 85 ? -9.284 8.884 16.245 1.00 80.00 85 MET A O 1
ATOM 712 N N . LEU A 1 86 ? -9.600 8.271 14.106 1.00 80.69 86 LEU A N 1
ATOM 713 C CA . LEU A 1 86 ? -11.023 7.967 14.264 1.00 80.69 86 LEU A CA 1
ATOM 714 C C . LEU A 1 86 ? -11.255 6.833 15.270 1.00 80.69 86 LEU A C 1
ATOM 716 O O . LEU A 1 86 ? -12.112 6.968 16.143 1.00 80.69 86 LEU A O 1
ATOM 720 N N . CYS A 1 87 ? -10.470 5.753 15.206 1.00 81.06 87 CYS A N 1
ATOM 721 C CA . CYS A 1 87 ? -10.558 4.661 16.175 1.00 81.06 87 CYS A CA 1
ATOM 722 C C . CYS A 1 87 ? -10.281 5.142 17.606 1.00 81.06 87 CYS A C 1
ATOM 724 O O . CYS A 1 87 ? -11.042 4.806 18.509 1.00 81.06 87 CYS A O 1
ATOM 726 N N . VAL A 1 88 ? -9.241 5.955 17.824 1.00 84.75 88 VAL A N 1
ATOM 727 C CA . VAL A 1 88 ? -8.892 6.484 19.157 1.00 84.75 88 VAL A CA 1
ATOM 728 C C . VAL A 1 88 ? -10.002 7.372 19.723 1.00 84.75 88 VAL A C 1
ATOM 730 O O . VAL A 1 88 ? -10.380 7.213 20.884 1.00 84.75 88 VAL A O 1
ATOM 733 N N . ILE A 1 89 ? -10.568 8.271 18.911 1.00 86.88 89 ILE A N 1
ATOM 734 C CA . ILE A 1 89 ? -11.683 9.134 19.331 1.00 86.88 89 ILE A CA 1
ATOM 735 C C . ILE A 1 89 ? -12.901 8.285 19.707 1.00 86.88 89 ILE A C 1
ATOM 737 O O . ILE A 1 89 ? -13.527 8.505 20.745 1.00 86.88 89 ILE A O 1
ATOM 741 N N . LEU A 1 90 ? -13.217 7.280 18.891 1.00 84.25 90 LEU A N 1
ATOM 742 C CA . LEU A 1 90 ? -14.354 6.400 19.125 1.00 84.25 90 LEU A CA 1
ATOM 743 C C . LEU A 1 90 ? -14.157 5.561 20.396 1.00 84.25 90 LEU A C 1
ATOM 745 O O . LEU A 1 90 ? -15.081 5.454 21.203 1.00 84.25 90 LEU A O 1
ATOM 749 N N . PHE A 1 91 ? -12.942 5.065 20.648 1.00 84.06 91 PHE A N 1
ATOM 750 C CA . PHE A 1 91 ? -12.591 4.413 21.913 1.00 84.06 91 PHE A CA 1
ATOM 751 C C . PHE A 1 91 ? -12.763 5.336 23.121 1.00 84.06 91 PHE A C 1
ATOM 753 O O . PHE A 1 91 ? -13.310 4.908 24.138 1.00 84.06 91 PHE A O 1
ATOM 760 N N . ALA A 1 92 ? -12.348 6.601 23.019 1.00 88.62 92 ALA A N 1
ATOM 761 C CA . ALA A 1 92 ? -12.522 7.568 24.099 1.00 88.62 92 ALA A CA 1
ATOM 762 C C . ALA A 1 92 ? -14.009 7.794 24.422 1.00 88.62 92 ALA A C 1
ATOM 764 O O . ALA A 1 92 ? -14.393 7.786 25.592 1.00 88.62 92 ALA A O 1
ATOM 765 N N . ILE A 1 93 ? -14.864 7.914 23.400 1.00 88.00 93 ILE A N 1
ATOM 766 C CA . ILE A 1 93 ? -16.319 8.051 23.576 1.00 88.00 93 ILE A CA 1
ATOM 767 C C . ILE A 1 93 ? -16.901 6.813 24.269 1.00 88.00 93 ILE A C 1
ATOM 769 O O . ILE A 1 93 ? -17.651 6.943 25.236 1.00 88.00 93 ILE A O 1
ATOM 773 N N . VAL A 1 94 ? -16.533 5.610 23.818 1.00 86.12 94 VAL A N 1
ATOM 774 C CA . VAL A 1 94 ? -16.997 4.345 24.413 1.00 86.12 94 VAL A CA 1
ATOM 775 C C . VAL A 1 94 ? -16.582 4.243 25.883 1.00 86.12 94 VAL A C 1
ATOM 777 O O . VAL A 1 94 ? -17.397 3.875 26.729 1.00 86.12 94 VAL A O 1
ATOM 780 N N . LEU A 1 95 ? -15.342 4.608 26.219 1.00 87.25 95 LEU A N 1
ATOM 781 C CA . LEU A 1 95 ? -14.855 4.637 27.602 1.00 87.25 95 LEU A CA 1
ATOM 782 C C . LEU A 1 95 ? -15.662 5.601 28.475 1.00 87.25 95 LEU A C 1
ATOM 784 O O . LEU A 1 95 ? -16.106 5.222 29.558 1.00 87.25 95 LEU A O 1
ATOM 788 N N . ILE A 1 96 ? -15.898 6.820 27.990 1.00 89.69 96 ILE A N 1
ATOM 789 C CA . ILE A 1 96 ? -16.687 7.834 28.697 1.00 89.69 96 ILE A CA 1
ATOM 790 C C . ILE A 1 96 ? -18.113 7.328 28.959 1.00 89.69 96 ILE A C 1
ATOM 792 O O . ILE A 1 96 ? -18.610 7.440 30.081 1.00 89.69 96 ILE A O 1
ATOM 796 N N . VAL A 1 97 ? -18.755 6.715 27.958 1.00 88.12 97 VAL A N 1
ATOM 797 C CA . VAL A 1 97 ? -20.102 6.140 28.098 1.00 88.12 97 VAL A CA 1
ATOM 798 C C . VAL A 1 97 ? -20.116 4.999 29.120 1.00 88.12 97 VAL A C 1
ATOM 800 O O . VAL A 1 97 ? -20.998 4.974 29.978 1.00 88.12 97 VAL A O 1
ATOM 803 N N . ASN A 1 98 ? -19.130 4.093 29.098 1.00 85.88 98 ASN A N 1
ATOM 804 C CA . ASN A 1 98 ? -19.009 3.026 30.103 1.00 85.88 98 ASN A CA 1
ATOM 805 C C . ASN A 1 98 ? -18.849 3.570 31.523 1.00 85.88 98 ASN A C 1
ATOM 807 O O . ASN A 1 98 ? -19.535 3.106 32.433 1.00 85.88 98 ASN A O 1
ATOM 811 N N . LEU A 1 99 ? -17.974 4.561 31.719 1.00 88.06 99 LEU A N 1
ATOM 812 C CA . LEU A 1 99 ? -17.757 5.177 33.028 1.00 88.06 99 LEU A CA 1
ATOM 813 C C . LEU A 1 99 ? -19.040 5.827 33.554 1.00 88.06 99 LEU A C 1
ATOM 815 O O . LEU A 1 99 ? -19.392 5.634 34.718 1.00 88.06 99 LEU A O 1
ATOM 819 N N . TRP A 1 100 ? -19.786 6.525 32.694 1.00 86.62 100 TRP A N 1
ATOM 820 C CA . TRP A 1 100 ? -21.088 7.083 33.063 1.00 86.62 100 TRP A CA 1
ATOM 821 C C . TRP A 1 100 ? -22.103 6.006 33.450 1.00 86.62 100 TRP A C 1
ATOM 823 O O . TRP A 1 100 ? -22.845 6.191 34.415 1.00 86.62 100 TRP A O 1
ATOM 833 N N . GLY A 1 101 ? -22.118 4.879 32.732 1.00 83.00 101 GLY A N 1
ATOM 834 C CA . GLY A 1 101 ? -22.955 3.724 33.057 1.00 83.00 101 GLY A CA 1
ATOM 835 C C . GLY A 1 101 ? -22.641 3.140 34.431 1.00 83.00 101 GLY A C 1
ATOM 836 O O . GLY A 1 101 ? -23.549 2.941 35.239 1.00 83.00 101 GLY A O 1
ATOM 837 N N . LEU A 1 102 ? -21.355 2.942 34.730 1.00 85.75 102 LEU A N 1
ATOM 838 C CA . LEU A 1 102 ? -20.892 2.441 36.026 1.00 85.75 102 LEU A CA 1
ATOM 839 C C . LEU A 1 102 ? -21.251 3.403 37.168 1.00 85.75 102 LEU A C 1
ATOM 841 O O . LEU A 1 102 ? -21.850 2.978 38.153 1.00 85.75 102 LEU A O 1
ATOM 845 N N . ILE A 1 103 ? -20.966 4.702 37.021 1.00 86.75 103 ILE A N 1
ATOM 846 C CA . ILE A 1 103 ? -21.299 5.724 38.031 1.00 86.75 103 ILE A CA 1
ATOM 847 C C . ILE A 1 103 ? -22.818 5.814 38.236 1.00 86.75 103 ILE A C 1
ATOM 849 O O . ILE A 1 103 ? -23.291 5.885 39.372 1.00 86.75 103 ILE A O 1
ATOM 853 N N . GLY A 1 104 ? -23.592 5.790 37.148 1.00 82.75 104 GLY A N 1
ATOM 854 C CA . GLY A 1 104 ? -25.053 5.809 37.193 1.00 82.75 104 GLY A CA 1
ATOM 855 C C . GLY A 1 104 ? -25.630 4.601 37.931 1.00 82.75 104 GLY A C 1
ATOM 856 O O . GLY A 1 104 ? -26.559 4.763 38.724 1.00 82.75 104 GLY A O 1
ATOM 857 N N . SER A 1 105 ? -25.043 3.420 37.717 1.00 82.94 105 SER A N 1
ATOM 858 C CA . SER A 1 105 ? -25.427 2.185 38.401 1.00 82.94 105 SER A CA 1
ATOM 859 C C . SER A 1 105 ? -25.055 2.201 39.885 1.00 82.94 105 SER A C 1
ATOM 861 O O . SER A 1 105 ? -25.895 1.862 40.714 1.00 82.94 105 SER A O 1
ATOM 863 N N . CYS A 1 106 ? -23.837 2.627 40.242 1.00 84.56 106 CYS A N 1
ATOM 864 C CA . CYS A 1 106 ? -23.390 2.694 41.639 1.00 84.56 106 CYS A CA 1
ATOM 865 C C . CYS A 1 106 ? -24.213 3.684 42.471 1.00 84.56 106 CYS A C 1
ATOM 867 O O . CYS A 1 106 ? -24.543 3.402 43.619 1.00 84.56 106 CYS A O 1
ATOM 869 N N . ASN A 1 107 ? -24.578 4.827 41.886 1.00 84.38 107 ASN A N 1
ATOM 870 C CA . ASN A 1 107 ? -25.358 5.857 42.573 1.00 84.38 107 ASN A CA 1
ATOM 871 C C . ASN A 1 107 ? -26.874 5.612 42.531 1.00 84.38 107 ASN A C 1
ATOM 873 O O . ASN A 1 107 ? -27.616 6.461 43.021 1.00 84.38 107 ASN A O 1
ATOM 877 N N . LEU A 1 108 ? -27.345 4.520 41.906 1.00 80.00 108 LEU A N 1
ATOM 878 C CA . LEU A 1 108 ? -28.768 4.295 41.617 1.00 80.00 108 LEU A CA 1
ATOM 879 C C . LEU A 1 108 ? -29.438 5.570 41.059 1.00 80.00 108 LEU A C 1
ATOM 881 O O . LEU A 1 108 ? -30.496 6.015 41.504 1.00 80.00 108 LEU A O 1
ATOM 885 N N . SER A 1 109 ? -28.804 6.196 40.067 1.00 79.50 109 SER A N 1
ATOM 886 C CA . SER A 1 109 ? -29.348 7.393 39.428 1.00 79.50 109 SER A CA 1
ATOM 887 C C . SER A 1 109 ? -30.191 7.003 38.220 1.00 79.50 109 SER A C 1
ATOM 889 O O . SER A 1 109 ? -29.653 6.624 37.178 1.00 79.50 109 SER A O 1
ATOM 891 N N . GLY A 1 110 ? -31.517 7.151 38.319 1.00 77.06 110 GLY A N 1
ATOM 892 C CA . GLY A 1 110 ? -32.437 6.832 37.218 1.00 77.06 110 GLY A CA 1
ATOM 893 C C . GLY A 1 110 ? -32.120 7.588 35.919 1.00 77.06 110 GLY A C 1
ATOM 894 O O . GLY A 1 110 ? -32.168 7.009 34.836 1.00 77.06 110 GLY A O 1
ATOM 895 N N . LYS A 1 111 ? -31.692 8.857 36.016 1.00 81.81 111 LYS A N 1
ATOM 896 C CA . LYS A 1 111 ? -31.279 9.664 34.851 1.00 81.81 111 LYS A CA 1
ATOM 897 C C . LYS A 1 111 ? -30.008 9.119 34.189 1.00 81.81 111 LYS A C 1
ATOM 899 O O . LYS A 1 111 ? -29.927 9.083 32.964 1.00 81.81 111 LYS A O 1
ATOM 904 N N . GLY A 1 112 ? -29.034 8.680 34.991 1.00 80.00 112 GLY A N 1
ATOM 905 C CA . GLY A 1 112 ? -27.780 8.108 34.491 1.00 80.00 112 GLY A CA 1
ATOM 906 C C . GLY A 1 112 ? -27.991 6.758 33.808 1.00 80.00 112 GLY A C 1
ATOM 907 O O . GLY A 1 112 ? -27.473 6.529 32.718 1.00 80.00 112 GLY A O 1
ATOM 908 N N . ILE A 1 113 ? -28.822 5.902 34.407 1.00 83.69 113 ILE A N 1
ATOM 909 C CA . ILE A 1 113 ? -29.195 4.596 33.850 1.00 83.69 113 ILE A CA 1
ATOM 910 C C . ILE A 1 113 ? -29.971 4.758 32.534 1.00 83.69 113 ILE A C 1
ATOM 912 O O . ILE A 1 113 ? -29.686 4.051 31.569 1.00 83.69 113 ILE A O 1
ATOM 916 N N . MET A 1 114 ? -30.903 5.716 32.454 1.00 84.06 114 MET A N 1
ATOM 917 C CA . MET A 1 114 ? -31.664 5.991 31.229 1.00 84.06 114 MET A CA 1
ATOM 918 C C . MET A 1 114 ? -30.765 6.491 30.088 1.00 84.06 114 MET A C 1
ATOM 920 O O . MET A 1 114 ? -30.867 5.991 28.968 1.00 84.06 114 MET A O 1
ATOM 924 N N . PHE A 1 115 ? -29.849 7.427 30.371 1.00 84.56 115 PHE A N 1
ATOM 925 C CA . PHE A 1 115 ? -28.880 7.907 29.380 1.00 84.56 115 PHE A CA 1
ATOM 926 C C . PHE A 1 115 ? -27.969 6.777 28.884 1.00 84.56 115 PHE A C 1
ATOM 928 O O . PHE A 1 115 ? -27.814 6.593 27.675 1.00 84.56 115 PHE A O 1
ATOM 935 N N . PHE A 1 116 ? -27.417 5.978 29.803 1.00 86.75 116 PHE A N 1
ATOM 936 C CA . PHE A 1 116 ? -26.564 4.845 29.451 1.00 86.75 116 PHE A CA 1
ATOM 937 C C . PHE A 1 116 ? -27.312 3.768 28.663 1.00 86.75 116 PHE A C 1
ATOM 939 O O . PHE A 1 116 ? -26.738 3.186 27.752 1.00 86.75 116 PHE A O 1
ATOM 946 N N . SER A 1 117 ? -28.592 3.520 28.946 1.00 86.00 117 SER A N 1
ATOM 947 C CA . SER A 1 117 ? -29.376 2.547 28.181 1.00 86.00 117 SER A CA 1
ATOM 948 C C . SER A 1 117 ? -29.487 2.935 26.704 1.00 86.00 117 SER A C 1
ATOM 950 O O . SER A 1 117 ? -29.391 2.066 25.847 1.00 86.00 117 SER A O 1
ATOM 952 N N . GLY A 1 118 ? -29.673 4.220 26.390 1.00 86.88 118 GLY A N 1
ATOM 953 C CA . GLY A 1 118 ? -29.710 4.686 25.002 1.00 86.88 118 GLY A CA 1
ATOM 954 C C . GLY A 1 118 ? -28.318 4.720 24.372 1.00 86.88 118 GLY A C 1
ATOM 955 O O . GLY A 1 118 ? -28.048 4.028 23.389 1.00 86.88 118 GLY A O 1
ATOM 956 N N . ALA A 1 119 ? -27.412 5.500 24.966 1.00 89.00 119 ALA A N 1
ATOM 957 C CA . ALA A 1 119 ? -26.069 5.709 24.429 1.00 89.00 119 ALA A CA 1
ATOM 958 C C . ALA A 1 119 ? -25.246 4.412 24.394 1.00 89.00 119 ALA A C 1
ATOM 960 O O . ALA A 1 119 ? -24.555 4.152 23.414 1.00 89.00 119 ALA A O 1
ATOM 961 N N . GLY A 1 120 ? -25.362 3.576 25.426 1.00 89.31 120 GLY A N 1
ATOM 962 C CA . GLY A 1 120 ? -24.630 2.322 25.576 1.00 89.31 120 GLY A CA 1
ATOM 963 C C . GLY A 1 120 ? -25.031 1.243 24.573 1.00 89.31 120 GLY A C 1
ATOM 964 O O . GLY A 1 120 ? -24.171 0.469 24.164 1.00 89.31 120 GLY A O 1
ATOM 965 N N . ILE A 1 121 ? -26.299 1.194 24.140 1.00 90.50 121 ILE A N 1
ATOM 966 C CA . ILE A 1 121 ? -26.734 0.284 23.064 1.00 90.50 121 ILE A CA 1
ATOM 967 C C . ILE A 1 121 ? -26.187 0.763 21.716 1.00 90.50 121 ILE A C 1
ATOM 969 O O . ILE A 1 121 ? -25.683 -0.045 20.938 1.00 90.50 121 ILE A O 1
ATOM 973 N N . ILE A 1 122 ? -26.235 2.071 21.445 1.00 91.38 122 ILE A N 1
ATOM 974 C CA . ILE A 1 122 ? -25.701 2.638 20.198 1.00 91.38 122 ILE A CA 1
ATOM 975 C C . ILE A 1 122 ? -24.196 2.376 20.105 1.00 91.38 122 ILE A C 1
ATOM 977 O O . ILE A 1 122 ? -23.725 1.851 19.096 1.00 91.38 122 ILE A O 1
ATOM 981 N N . THR A 1 123 ? -23.437 2.677 21.162 1.00 90.62 123 THR A N 1
ATOM 982 C CA . THR A 1 123 ? -21.992 2.419 21.176 1.00 90.62 123 THR A CA 1
ATOM 983 C C . THR A 1 123 ? -21.677 0.930 21.088 1.00 90.62 123 THR A C 1
ATOM 985 O O . THR A 1 123 ? -20.735 0.563 20.394 1.00 90.62 123 THR A O 1
ATOM 988 N N . PHE A 1 124 ? -22.476 0.063 21.716 1.00 91.69 124 PHE A N 1
ATOM 989 C CA . PHE A 1 124 ? -22.336 -1.388 21.588 1.00 91.69 124 PHE A CA 1
ATOM 990 C C . PHE A 1 124 ? -22.470 -1.851 20.132 1.00 91.69 124 PHE A C 1
ATOM 992 O O . PHE A 1 124 ? -21.595 -2.561 19.638 1.00 91.69 124 PHE A O 1
ATOM 999 N N . LEU A 1 125 ? -23.512 -1.408 19.420 1.00 92.88 125 LEU A N 1
ATOM 1000 C CA . LEU A 1 125 ? -23.706 -1.750 18.007 1.00 92.88 125 LEU A CA 1
ATOM 1001 C C . LEU A 1 125 ? -22.546 -1.255 17.136 1.00 92.88 125 LEU A C 1
ATOM 1003 O O . LEU A 1 125 ? -22.048 -2.003 16.295 1.00 92.88 125 LEU A O 1
ATOM 1007 N N . VAL A 1 126 ? -22.080 -0.025 17.365 1.00 91.25 126 VAL A N 1
ATOM 1008 C CA . VAL A 1 126 ? -20.945 0.549 16.626 1.00 91.25 126 VAL A CA 1
ATOM 1009 C C . VAL A 1 126 ? -19.660 -0.244 16.877 1.00 91.25 126 VAL A C 1
ATOM 1011 O O . VAL A 1 126 ? -18.954 -0.569 15.925 1.00 91.25 126 VAL A O 1
ATOM 1014 N N . VAL A 1 127 ? -19.359 -0.607 18.128 1.00 91.25 127 VAL A N 1
ATOM 1015 C CA . VAL A 1 127 ? -18.160 -1.395 18.463 1.00 91.25 127 VAL A CA 1
ATOM 1016 C C . VAL A 1 127 ? -18.197 -2.765 17.787 1.00 91.25 127 VAL A C 1
ATOM 1018 O O . VAL A 1 127 ? -17.208 -3.159 17.176 1.00 91.25 127 VAL A O 1
ATOM 1021 N N . TRP A 1 128 ? -19.326 -3.474 17.818 1.00 93.81 128 TRP A N 1
ATOM 1022 C CA . TRP A 1 128 ? -19.435 -4.782 17.161 1.00 93.81 128 TRP A CA 1
ATOM 1023 C C . TRP A 1 128 ? -19.397 -4.700 15.632 1.00 93.81 128 TRP A C 1
ATOM 1025 O O . TRP A 1 128 ? -18.811 -5.575 14.993 1.00 93.81 128 TRP A O 1
ATOM 1035 N N . ALA A 1 129 ? -19.934 -3.632 15.037 1.00 91.44 129 ALA A N 1
ATOM 1036 C CA . ALA A 1 129 ? -19.761 -3.368 13.610 1.00 91.44 129 ALA A CA 1
ATOM 1037 C C . ALA A 1 129 ? -18.278 -3.151 13.254 1.00 91.44 129 ALA A C 1
ATOM 1039 O O . ALA A 1 129 ? -17.792 -3.695 12.262 1.00 91.44 129 ALA A O 1
ATOM 1040 N N . LEU A 1 130 ? -17.534 -2.420 14.093 1.00 88.56 130 LEU A N 1
ATOM 1041 C CA . LEU A 1 130 ? -16.092 -2.229 13.925 1.00 88.56 130 LEU A CA 1
ATOM 1042 C C . LEU A 1 130 ? -15.302 -3.527 14.112 1.00 88.56 130 LEU A C 1
ATOM 1044 O O . LEU A 1 130 ? -14.352 -3.747 13.367 1.00 88.56 130 LEU A O 1
ATOM 1048 N N . VAL A 1 131 ? -15.693 -4.400 15.048 1.00 91.00 131 VAL A N 1
ATOM 1049 C CA . VAL A 1 131 ? -15.101 -5.744 15.198 1.00 91.00 131 VAL A CA 1
ATOM 1050 C C . VAL A 1 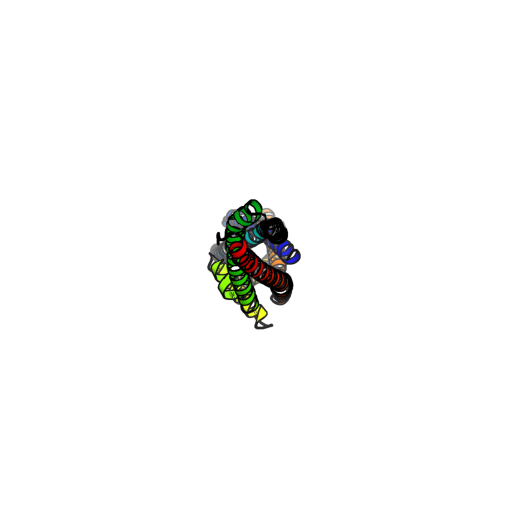131 ? -15.285 -6.548 13.913 1.00 91.00 131 VAL A C 1
ATOM 1052 O O . VAL A 1 131 ? -14.312 -7.090 13.396 1.00 91.00 131 VAL A O 1
ATOM 1055 N N . ALA A 1 132 ? -16.502 -6.591 13.363 1.00 92.56 132 ALA A N 1
ATOM 1056 C CA . ALA A 1 132 ? -16.781 -7.314 12.122 1.00 92.56 132 ALA A CA 1
ATOM 1057 C C . ALA A 1 132 ? -15.959 -6.763 10.946 1.00 92.56 132 ALA A C 1
ATOM 1059 O O . ALA A 1 132 ? -15.344 -7.524 10.200 1.00 92.56 132 ALA A O 1
ATOM 1060 N N . PHE A 1 133 ? -15.886 -5.437 10.816 1.00 87.31 133 PHE A N 1
ATOM 1061 C CA . PHE A 1 133 ? -15.085 -4.787 9.784 1.00 87.31 133 PHE A CA 1
ATOM 1062 C C . PHE A 1 133 ? -13.581 -5.065 9.947 1.00 87.31 133 PHE A C 1
ATOM 1064 O O . PHE A 1 133 ? -12.918 -5.470 8.993 1.00 87.31 133 PHE A O 1
ATOM 1071 N N . ALA A 1 134 ? -13.042 -4.910 11.159 1.00 86.69 134 ALA A N 1
ATOM 1072 C CA . ALA A 1 134 ? -11.640 -5.193 11.461 1.00 86.69 134 ALA A CA 1
ATOM 1073 C C . ALA A 1 134 ? -11.292 -6.672 11.233 1.00 86.69 134 ALA A C 1
ATOM 1075 O O . ALA A 1 134 ? -10.199 -6.978 10.763 1.00 86.69 134 ALA A O 1
ATOM 1076 N N . PHE A 1 135 ? -12.226 -7.585 11.508 1.00 88.56 135 PHE A N 1
ATOM 1077 C CA . PHE A 1 135 ? -12.062 -9.009 11.240 1.00 88.56 135 PHE A CA 1
ATOM 1078 C C . PHE A 1 135 ? -11.934 -9.293 9.739 1.00 88.56 135 PHE A C 1
ATOM 1080 O O . PHE A 1 135 ? -10.984 -9.955 9.327 1.00 88.56 135 PHE A O 1
ATOM 1087 N N . VAL A 1 136 ? -12.825 -8.734 8.912 1.00 88.50 136 VAL A N 1
ATOM 1088 C CA . VAL A 1 136 ? -12.746 -8.868 7.446 1.00 88.50 136 VAL A CA 1
ATOM 1089 C C . VAL A 1 136 ? -11.440 -8.281 6.906 1.00 88.50 136 VAL A C 1
ATOM 1091 O O . VAL A 1 136 ? -10.810 -8.895 6.049 1.00 88.50 136 VAL A O 1
ATOM 1094 N N . LEU A 1 137 ? -10.989 -7.137 7.429 1.00 82.50 137 LEU A N 1
ATOM 1095 C CA . LEU A 1 137 ? -9.696 -6.562 7.049 1.00 82.50 137 LEU A CA 1
ATOM 1096 C C . LEU A 1 137 ? -8.520 -7.465 7.437 1.00 82.50 137 LEU A C 1
ATOM 1098 O O . LEU A 1 137 ? -7.627 -7.671 6.620 1.00 82.50 137 LEU A O 1
ATOM 1102 N N . CYS A 1 138 ? -8.518 -8.035 8.644 1.00 85.31 138 CYS A N 1
ATOM 1103 C CA . CYS A 1 138 ? -7.500 -9.002 9.058 1.00 85.31 138 CYS A CA 1
ATOM 1104 C C . CYS A 1 138 ? -7.463 -10.219 8.128 1.00 85.31 138 CYS A C 1
ATOM 1106 O O . CYS A 1 138 ? -6.375 -10.650 7.753 1.00 85.31 138 CYS A O 1
ATOM 1108 N N . LEU A 1 139 ? -8.625 -10.744 7.725 1.00 86.06 139 LEU A N 1
ATOM 1109 C CA . LEU A 1 139 ? -8.704 -11.845 6.762 1.00 86.06 139 LEU A CA 1
ATOM 1110 C C . LEU A 1 139 ? -8.154 -11.436 5.396 1.00 86.06 139 LEU A C 1
ATOM 1112 O O . LEU A 1 139 ? -7.309 -12.136 4.855 1.00 86.06 139 LEU A O 1
ATOM 1116 N N . ALA A 1 140 ? -8.548 -10.273 4.877 1.00 80.06 140 ALA A N 1
ATOM 1117 C CA . ALA A 1 140 ? -8.058 -9.780 3.593 1.00 80.06 140 ALA A CA 1
ATOM 1118 C C . ALA A 1 140 ? -6.531 -9.578 3.583 1.00 80.06 140 ALA A C 1
ATOM 1120 O O . ALA A 1 140 ? -5.863 -9.935 2.612 1.00 80.06 140 ALA A O 1
ATOM 1121 N N . VAL A 1 141 ? -5.961 -9.041 4.668 1.00 79.75 141 VAL A N 1
ATOM 1122 C CA . VAL A 1 141 ? -4.504 -8.888 4.815 1.00 79.75 141 VAL A CA 1
ATOM 1123 C C . VAL A 1 141 ? -3.836 -10.254 4.965 1.00 79.75 141 VAL A C 1
ATOM 1125 O O . VAL A 1 141 ? -2.797 -10.488 4.358 1.00 79.75 141 VAL A O 1
ATOM 1128 N N . SER A 1 142 ? -4.437 -11.177 5.717 1.00 84.19 142 SER A N 1
ATOM 1129 C CA . SER A 1 142 ? -3.947 -12.552 5.862 1.00 84.19 142 SER A CA 1
ATOM 1130 C C . SER A 1 142 ? -3.908 -13.295 4.521 1.00 84.19 142 SER A C 1
ATOM 1132 O O . SER A 1 142 ? -2.889 -13.897 4.184 1.00 84.19 142 SER A O 1
ATOM 1134 N N . ASP A 1 143 ? -4.972 -13.205 3.724 1.00 81.69 143 ASP A N 1
ATOM 1135 C CA . ASP A 1 143 ? -5.051 -13.809 2.393 1.00 81.69 143 ASP A CA 1
ATOM 1136 C C . ASP A 1 143 ? -4.003 -13.204 1.454 1.00 81.69 143 ASP A C 1
ATOM 1138 O O . ASP A 1 143 ? -3.267 -13.935 0.790 1.00 81.69 143 ASP A O 1
ATOM 1142 N N . PHE A 1 144 ? -3.842 -11.876 1.479 1.00 77.00 144 PHE A N 1
ATOM 1143 C CA . PHE A 1 144 ? -2.769 -11.194 0.752 1.00 77.00 144 PHE A CA 1
ATOM 1144 C C . PHE A 1 144 ? -1.376 -11.669 1.192 1.00 77.00 144 PHE A C 1
ATOM 1146 O O . PHE A 1 144 ? -0.452 -11.777 0.386 1.00 77.00 144 PHE A O 1
ATOM 1153 N N . CYS A 1 145 ? -1.208 -11.981 2.475 1.00 78.81 145 CYS A N 1
ATOM 1154 C CA . CYS A 1 145 ? 0.046 -12.480 3.014 1.00 78.81 145 CYS A CA 1
ATOM 1155 C C . CYS A 1 145 ? 0.371 -13.909 2.605 1.00 78.81 145 CYS A C 1
ATOM 1157 O O . CYS A 1 145 ? 1.558 -14.242 2.518 1.00 78.81 145 CYS A O 1
ATOM 1159 N N . LEU A 1 146 ? -0.637 -14.735 2.329 1.00 77.00 146 LEU A N 1
ATOM 1160 C CA . LEU A 1 146 ? -0.474 -16.086 1.799 1.00 77.00 146 LEU A CA 1
ATOM 1161 C C . LEU A 1 146 ? -0.188 -16.056 0.292 1.00 77.00 146 LEU A C 1
ATOM 1163 O O . LEU A 1 146 ? 0.857 -16.566 -0.123 1.00 77.00 146 LEU A O 1
ATOM 1167 N N . ASP A 1 147 ? -1.049 -15.401 -0.491 1.00 73.12 147 ASP A N 1
ATOM 1168 C CA . ASP A 1 147 ? -0.875 -15.197 -1.932 1.00 73.12 147 ASP A CA 1
ATOM 1169 C C . ASP A 1 147 ? -1.419 -13.819 -2.377 1.00 73.12 147 ASP A C 1
ATOM 1171 O O . ASP A 1 147 ? -2.629 -13.639 -2.527 1.00 73.12 147 ASP A O 1
ATOM 1175 N N . PRO A 1 148 ? -0.550 -12.824 -2.630 1.00 67.44 148 PRO A N 1
ATOM 1176 C CA . PRO A 1 148 ? -0.985 -11.489 -3.041 1.00 67.44 148 PRO A CA 1
ATOM 1177 C C . PRO A 1 148 ? -1.372 -11.413 -4.524 1.00 67.44 148 PRO A C 1
ATOM 1179 O O . PRO A 1 148 ? -1.931 -10.405 -4.964 1.00 67.44 148 PRO A O 1
ATOM 1182 N N . TYR A 1 149 ? -1.066 -12.448 -5.312 1.00 66.94 149 TYR A N 1
ATOM 1183 C CA . TYR A 1 149 ? -1.183 -12.426 -6.766 1.00 66.94 149 TYR A CA 1
ATOM 1184 C C . TYR A 1 149 ? -2.621 -12.222 -7.284 1.00 66.94 149 TYR A C 1
ATOM 1186 O O . TYR A 1 149 ? -2.821 -11.336 -8.118 1.00 66.94 149 TYR A O 1
ATOM 1194 N N . PRO A 1 150 ? -3.643 -12.948 -6.783 1.00 70.62 150 PRO A N 1
ATOM 1195 C CA . PRO A 1 150 ? -5.021 -12.804 -7.260 1.00 70.62 150 PRO A CA 1
ATOM 1196 C C . PRO A 1 150 ? -5.600 -11.415 -6.968 1.00 70.62 150 PRO A C 1
ATOM 1198 O O . PRO A 1 150 ? -6.457 -10.922 -7.700 1.00 70.62 150 PRO A O 1
ATOM 1201 N N . SER A 1 151 ? -5.133 -10.782 -5.889 1.00 64.50 151 SER A N 1
ATOM 1202 C CA . SER A 1 151 ? -5.536 -9.433 -5.498 1.00 64.50 151 SER A CA 1
ATOM 1203 C C . SER A 1 151 ? -4.881 -8.383 -6.389 1.00 64.50 151 SER A C 1
ATOM 1205 O O . SER A 1 151 ? -5.567 -7.482 -6.858 1.00 64.50 151 SER A O 1
ATOM 1207 N N . LEU A 1 152 ? -3.581 -8.519 -6.671 1.00 65.50 152 LEU A N 1
ATOM 1208 C CA . LEU A 1 152 ? -2.845 -7.601 -7.545 1.00 65.50 152 LEU A CA 1
ATOM 1209 C C . LEU A 1 152 ? -3.333 -7.661 -8.998 1.00 65.50 152 LEU A C 1
ATOM 1211 O O . LEU A 1 152 ? -3.456 -6.627 -9.644 1.00 65.50 152 LEU A O 1
ATOM 1215 N N . GLU A 1 153 ? -3.655 -8.855 -9.500 1.00 69.00 153 GLU A N 1
ATOM 1216 C CA . GLU A 1 153 ? -4.135 -9.050 -10.871 1.00 69.00 153 GLU A CA 1
ATOM 1217 C C . GLU A 1 153 ? -5.427 -8.271 -11.162 1.00 69.00 153 GLU A C 1
ATOM 1219 O O . GLU A 1 153 ? -5.597 -7.764 -12.268 1.00 69.00 153 GLU A O 1
ATOM 1224 N N . ARG A 1 154 ? -6.296 -8.087 -10.158 1.00 67.00 154 ARG A N 1
ATOM 1225 C CA . ARG A 1 154 ? -7.536 -7.300 -10.286 1.00 67.00 154 ARG A CA 1
ATOM 1226 C C . ARG A 1 154 ? -7.312 -5.794 -10.419 1.00 67.00 154 ARG A C 1
ATOM 1228 O O . ARG A 1 154 ? -8.213 -5.108 -10.886 1.00 67.00 154 ARG A O 1
ATOM 1235 N N . PHE A 1 155 ? -6.153 -5.281 -10.007 1.00 59.88 155 PHE A N 1
ATOM 1236 C CA . PHE A 1 155 ? -5.808 -3.863 -10.155 1.00 59.88 155 PHE A CA 1
ATOM 1237 C C . PHE A 1 155 ? -5.123 -3.557 -11.494 1.00 59.88 155 PHE A C 1
ATOM 1239 O O . PHE A 1 155 ? -4.940 -2.388 -11.827 1.00 59.88 155 PHE A O 1
ATOM 1246 N N . MET A 1 156 ? -4.756 -4.582 -12.271 1.00 65.44 156 MET A N 1
ATOM 1247 C CA . MET A 1 156 ? -4.072 -4.411 -13.551 1.00 65.44 156 MET A CA 1
ATOM 1248 C C . MET A 1 156 ? -5.074 -4.349 -14.704 1.00 65.44 156 MET A C 1
ATOM 1250 O O . MET A 1 156 ? -5.627 -5.369 -15.120 1.00 65.44 156 MET A O 1
ATOM 1254 N N . ASN A 1 157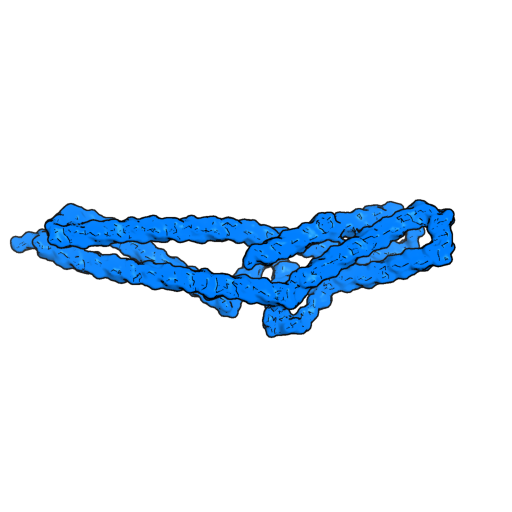 ? -5.259 -3.152 -15.261 1.00 59.16 157 ASN A N 1
ATOM 1255 C CA . ASN A 1 157 ? -6.165 -2.942 -16.391 1.00 59.16 157 ASN A CA 1
ATOM 1256 C C . ASN A 1 157 ? -5.597 -3.480 -17.717 1.00 59.16 157 ASN A C 1
ATOM 1258 O O . ASN A 1 157 ? -6.366 -3.945 -18.555 1.00 59.16 157 ASN A O 1
ATOM 1262 N N . ASP A 1 158 ? -4.271 -3.488 -17.884 1.00 65.12 158 ASP A N 1
ATOM 1263 C CA . ASP A 1 158 ? -3.624 -3.829 -19.156 1.00 65.12 158 ASP A CA 1
ATOM 1264 C C . ASP A 1 158 ? -3.014 -5.249 -19.204 1.00 65.12 158 ASP A C 1
ATOM 1266 O O . ASP A 1 158 ? -2.603 -5.828 -18.188 1.00 65.12 158 ASP A O 1
ATOM 1270 N N . ASP A 1 159 ? -2.944 -5.828 -20.404 1.00 65.75 159 ASP A N 1
ATOM 1271 C CA . ASP A 1 159 ? -2.390 -7.168 -20.637 1.00 65.75 159 ASP A CA 1
ATOM 1272 C C . ASP A 1 159 ? -0.869 -7.202 -20.420 1.00 65.75 159 ASP A C 1
ATOM 1274 O O . ASP A 1 159 ? -0.337 -8.198 -19.909 1.00 65.75 159 ASP A O 1
ATOM 1278 N N . PHE A 1 160 ? -0.179 -6.096 -20.723 1.00 60.88 160 PHE A N 1
ATOM 1279 C CA . PHE A 1 160 ? 1.245 -5.915 -20.443 1.00 60.88 160 PHE A CA 1
ATOM 1280 C C . PHE A 1 160 ? 1.526 -5.963 -18.935 1.00 60.88 160 PHE A C 1
ATOM 1282 O O . PHE A 1 160 ? 2.371 -6.728 -18.460 1.00 60.88 160 PHE A O 1
ATOM 1289 N N . SER A 1 161 ? 0.734 -5.215 -18.167 1.00 61.25 161 SER A N 1
ATOM 1290 C CA . SER A 1 161 ? 0.742 -5.177 -16.706 1.00 61.25 161 SER A CA 1
ATOM 1291 C C . SER A 1 161 ? 0.559 -6.571 -16.097 1.00 61.25 161 SER A C 1
ATOM 1293 O O . SER A 1 161 ? 1.361 -7.001 -15.263 1.00 61.25 161 SER A O 1
ATOM 1295 N N . ARG A 1 162 ? -0.434 -7.338 -16.570 1.00 68.38 162 ARG A N 1
ATOM 1296 C CA . ARG A 1 162 ? -0.646 -8.735 -16.145 1.00 68.38 162 ARG A CA 1
ATOM 1297 C C . ARG A 1 162 ? 0.507 -9.659 -16.543 1.00 68.38 162 ARG A C 1
ATOM 1299 O O . ARG A 1 162 ? 0.807 -10.613 -15.823 1.00 68.38 162 ARG A O 1
ATOM 1306 N N . PHE A 1 163 ? 1.166 -9.421 -17.675 1.00 67.00 163 PHE A N 1
ATOM 1307 C CA . PHE A 1 163 ? 2.326 -10.206 -18.103 1.00 67.00 163 PHE A CA 1
ATOM 1308 C C . PHE A 1 163 ? 3.560 -9.940 -17.227 1.00 67.00 163 PHE A C 1
ATOM 1310 O O . PHE A 1 163 ? 4.209 -10.887 -16.778 1.00 67.00 163 PHE A O 1
ATOM 1317 N N . MET A 1 164 ? 3.841 -8.674 -16.911 1.00 65.44 164 MET A N 1
ATOM 1318 C CA . MET A 1 164 ? 4.916 -8.296 -15.988 1.00 65.44 164 MET A CA 1
ATOM 1319 C C . MET A 1 164 ? 4.668 -8.840 -14.577 1.00 65.44 164 MET A C 1
ATOM 1321 O O . MET A 1 164 ? 5.587 -9.363 -13.951 1.00 65.44 164 MET A O 1
ATOM 1325 N N . LEU A 1 165 ? 3.417 -8.829 -14.104 1.00 67.94 165 LEU A N 1
ATOM 1326 C CA . LEU A 1 165 ? 3.043 -9.435 -12.821 1.00 67.94 165 LEU A CA 1
ATOM 1327 C C . LEU A 1 165 ? 3.318 -10.948 -12.811 1.00 67.94 165 LEU A C 1
ATOM 1329 O O . LEU A 1 165 ? 3.951 -11.447 -11.878 1.00 67.94 165 LEU A O 1
ATOM 1333 N N . ARG A 1 166 ? 2.941 -11.671 -13.880 1.00 73.00 166 ARG A N 1
ATOM 1334 C CA . ARG A 1 166 ? 3.265 -13.105 -14.058 1.00 73.00 166 ARG A CA 1
ATOM 1335 C C . ARG A 1 166 ? 4.766 -13.361 -14.051 1.00 73.00 166 ARG A C 1
ATOM 1337 O O . ARG A 1 166 ? 5.217 -14.346 -13.462 1.00 73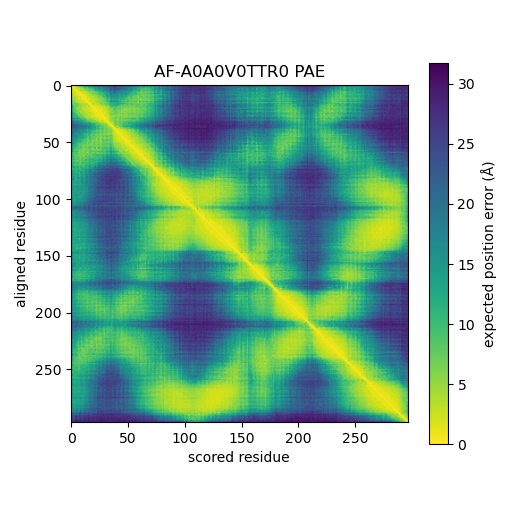.00 166 ARG A O 1
ATOM 1344 N N . TYR A 1 167 ? 5.535 -12.493 -14.700 1.00 69.69 167 TYR A N 1
ATOM 1345 C CA . TYR A 1 167 ? 6.990 -12.564 -14.686 1.00 69.69 167 TYR A CA 1
ATOM 1346 C C . TYR A 1 167 ? 7.540 -12.377 -13.264 1.00 69.69 167 TYR A C 1
ATOM 1348 O O . TYR A 1 167 ? 8.312 -13.216 -12.800 1.00 69.69 167 TYR A O 1
ATOM 1356 N N . PHE A 1 168 ? 7.074 -11.371 -12.518 1.00 69.88 168 PHE A N 1
ATOM 1357 C CA . PHE A 1 168 ? 7.496 -11.158 -11.131 1.00 69.88 168 PHE A CA 1
ATOM 1358 C C . PHE A 1 168 ? 7.134 -12.324 -10.211 1.00 69.88 168 PHE A C 1
ATOM 1360 O O . PHE A 1 168 ? 7.950 -12.716 -9.377 1.00 69.88 168 PHE A O 1
ATOM 1367 N N . ARG A 1 169 ? 5.964 -12.943 -10.399 1.00 72.38 169 ARG A N 1
ATOM 1368 C CA . ARG A 1 169 ? 5.581 -14.165 -9.677 1.00 72.38 169 ARG A CA 1
ATOM 1369 C C . ARG A 1 169 ? 6.579 -15.294 -9.914 1.00 72.38 169 ARG A C 1
ATOM 1371 O O . ARG A 1 169 ? 7.119 -15.841 -8.953 1.00 72.38 169 ARG A O 1
ATOM 1378 N N . LYS A 1 170 ? 6.881 -15.593 -11.183 1.00 72.88 170 LYS A N 1
ATOM 1379 C CA . LYS A 1 170 ? 7.887 -16.606 -11.545 1.00 72.88 170 LYS A CA 1
ATOM 1380 C C . LYS A 1 170 ? 9.259 -16.270 -10.972 1.00 72.88 170 LYS A C 1
ATOM 1382 O O . LYS A 1 170 ? 9.946 -17.172 -10.515 1.00 72.88 170 LYS A O 1
ATOM 1387 N N . CYS A 1 171 ? 9.602 -14.988 -10.917 1.00 71.62 171 CYS A N 1
ATOM 1388 C CA . CYS A 1 171 ? 10.835 -14.495 -10.319 1.00 71.62 171 CYS A CA 1
ATOM 1389 C C . CYS A 1 171 ? 10.954 -14.718 -8.814 1.00 71.62 171 CYS A C 1
ATOM 1391 O O . CYS A 1 171 ? 12.063 -14.826 -8.288 1.00 71.62 171 CYS A O 1
ATOM 1393 N N . VAL A 1 172 ? 9.834 -14.758 -8.095 1.00 68.12 172 VAL A N 1
ATOM 1394 C CA . VAL A 1 172 ? 9.803 -15.056 -6.659 1.00 68.12 172 VAL A CA 1
ATOM 1395 C C . VAL A 1 172 ? 9.833 -16.567 -6.429 1.00 68.12 172 VAL A C 1
ATOM 1397 O O . VAL A 1 172 ? 10.599 -17.032 -5.581 1.00 68.12 172 VAL A O 1
ATOM 1400 N N . GLU A 1 173 ? 9.057 -17.324 -7.209 1.00 69.00 173 GLU A N 1
ATOM 1401 C CA . GLU A 1 173 ? 8.943 -18.786 -7.116 1.00 69.00 173 GLU A CA 1
ATOM 1402 C C . GLU A 1 173 ? 10.219 -19.506 -7.588 1.00 69.00 173 GLU A C 1
ATOM 1404 O O . GLU A 1 173 ? 10.653 -20.465 -6.954 1.00 69.00 173 GLU A O 1
ATOM 1409 N N . ASN A 1 174 ? 10.880 -19.009 -8.638 1.00 66.19 174 ASN A N 1
ATOM 1410 C CA . ASN A 1 174 ? 12.040 -19.637 -9.267 1.00 66.19 174 ASN A CA 1
ATOM 1411 C C . ASN A 1 174 ? 13.164 -18.610 -9.491 1.00 66.19 174 ASN A C 1
ATOM 1413 O O . ASN A 1 174 ? 12.912 -17.490 -9.927 1.00 66.19 174 ASN A O 1
ATOM 1417 N N . LYS A 1 175 ? 14.409 -18.936 -9.115 1.00 58.53 175 LYS A N 1
ATOM 1418 C CA . LYS A 1 175 ? 15.537 -17.971 -9.167 1.00 58.53 175 LYS A CA 1
ATOM 1419 C C . LYS A 1 175 ? 15.996 -17.647 -10.589 1.00 58.53 175 LYS A C 1
ATOM 1421 O O . LYS A 1 175 ? 16.563 -16.579 -10.795 1.00 58.53 175 LYS A O 1
ATOM 1426 N N . ASP A 1 176 ? 15.684 -18.524 -11.537 1.00 58.47 176 ASP A N 1
ATOM 1427 C CA . ASP A 1 176 ? 16.281 -18.522 -12.873 1.00 58.47 176 ASP A CA 1
ATOM 1428 C C . ASP A 1 176 ? 15.301 -18.076 -13.966 1.00 58.47 176 ASP A C 1
ATOM 1430 O O . ASP A 1 176 ? 15.500 -18.372 -15.143 1.00 58.47 176 ASP A O 1
ATOM 1434 N N . SER A 1 177 ? 14.201 -17.396 -13.617 1.00 59.09 177 SER A N 1
ATOM 1435 C CA . SER A 1 177 ? 13.289 -16.897 -14.648 1.00 59.09 177 SER A CA 1
ATOM 1436 C C . SER A 1 177 ? 13.970 -15.792 -15.452 1.00 59.09 177 SER A C 1
ATOM 1438 O O . SER A 1 177 ? 14.227 -14.698 -14.948 1.00 59.09 177 SER A O 1
ATOM 1440 N N . VAL A 1 178 ? 14.261 -16.107 -16.710 1.00 60.72 178 VAL A N 1
ATOM 1441 C CA . VAL A 1 178 ? 14.988 -15.234 -17.627 1.00 60.72 178 VAL A CA 1
ATOM 1442 C C . VAL A 1 178 ? 14.053 -14.148 -18.163 1.00 60.72 178 VAL A C 1
ATOM 1444 O O . VAL A 1 178 ? 12.971 -14.438 -18.678 1.00 60.72 178 VAL A O 1
ATOM 1447 N N . LEU A 1 179 ? 14.480 -12.888 -18.052 1.00 62.00 179 LEU A N 1
ATOM 1448 C CA . LEU A 1 179 ? 13.742 -11.720 -18.547 1.00 62.00 179 LEU A CA 1
ATOM 1449 C C . LEU A 1 179 ? 13.657 -11.691 -20.087 1.00 62.00 179 LEU A C 1
ATOM 1451 O O . LEU A 1 179 ? 12.785 -11.021 -20.627 1.00 62.00 179 LEU A O 1
ATOM 1455 N N . GLU A 1 180 ? 14.495 -12.456 -20.796 1.00 57.06 180 GLU A N 1
ATOM 1456 C CA . GLU A 1 180 ? 14.546 -12.578 -22.269 1.00 57.06 180 GLU A CA 1
ATOM 1457 C C . GLU A 1 180 ? 13.214 -13.002 -22.910 1.00 57.06 180 GLU A C 1
ATOM 1459 O O . GLU A 1 180 ? 12.909 -12.585 -24.022 1.00 57.06 180 GLU A O 1
ATOM 1464 N N . GLY A 1 181 ? 12.380 -13.776 -22.205 1.00 60.72 181 GLY A N 1
ATOM 1465 C CA . GLY A 1 181 ? 11.050 -14.170 -22.692 1.00 60.72 181 GLY A CA 1
ATOM 1466 C C . GLY A 1 181 ? 9.972 -13.090 -22.545 1.00 60.72 181 GLY A C 1
ATOM 1467 O O . GLY A 1 181 ? 8.818 -13.320 -22.908 1.00 60.72 181 GLY A O 1
ATOM 1468 N N . THR A 1 182 ? 10.311 -11.933 -21.973 1.00 66.44 182 THR A N 1
ATOM 1469 C CA . THR A 1 182 ? 9.378 -10.819 -21.770 1.00 66.44 182 THR A CA 1
ATOM 1470 C C . THR A 1 182 ? 9.476 -9.794 -22.901 1.00 66.44 182 THR A C 1
ATOM 1472 O O . THR A 1 182 ? 10.484 -9.765 -23.607 1.00 66.44 182 THR A O 1
ATOM 1475 N N . PRO A 1 183 ? 8.460 -8.934 -23.102 1.00 63.41 183 PRO A N 1
ATOM 1476 C CA . PRO A 1 183 ? 8.561 -7.830 -24.057 1.00 63.41 183 PRO A CA 1
ATOM 1477 C C . PRO A 1 183 ? 9.792 -6.958 -23.782 1.00 63.41 183 PRO A C 1
ATOM 1479 O O . PRO A 1 183 ? 10.539 -6.647 -24.695 1.00 63.41 183 PRO A O 1
ATOM 1482 N N . LEU A 1 184 ? 10.098 -6.689 -22.507 1.00 64.62 184 LEU A N 1
ATOM 1483 C CA . LEU A 1 184 ? 11.275 -5.908 -22.128 1.00 64.62 184 LEU A CA 1
ATOM 1484 C C . LEU A 1 184 ? 12.599 -6.605 -22.491 1.00 64.62 184 LEU A C 1
ATOM 1486 O O . LEU A 1 184 ? 13.549 -5.956 -22.923 1.00 64.62 184 LEU A O 1
ATOM 1490 N N . GLY A 1 185 ? 12.669 -7.928 -22.329 1.00 68.12 185 GLY A N 1
ATOM 1491 C CA . GLY A 1 185 ? 13.828 -8.714 -22.753 1.00 68.12 185 GLY A CA 1
ATOM 1492 C C . GLY A 1 185 ? 14.006 -8.732 -24.270 1.00 68.12 185 GLY A C 1
ATOM 1493 O O . GLY A 1 185 ? 15.127 -8.577 -24.749 1.00 68.12 185 GLY A O 1
ATOM 1494 N N . ARG A 1 186 ? 12.904 -8.855 -25.023 1.00 69.38 186 ARG A N 1
ATOM 1495 C CA . ARG A 1 186 ? 12.910 -8.785 -26.492 1.00 69.38 186 ARG A CA 1
ATOM 1496 C C . ARG A 1 186 ? 13.328 -7.408 -26.992 1.00 69.38 186 ARG A C 1
ATOM 1498 O O . ARG A 1 186 ? 14.198 -7.344 -27.856 1.00 69.38 186 ARG A O 1
ATOM 1505 N N . LEU A 1 187 ? 12.796 -6.343 -26.398 1.00 65.81 187 LEU A N 1
ATOM 1506 C CA . LEU A 1 187 ? 13.197 -4.971 -26.685 1.00 65.81 187 LEU A CA 1
ATOM 1507 C C . LEU A 1 187 ? 14.698 -4.790 -26.456 1.00 65.81 187 LEU A C 1
ATOM 1509 O O . LEU A 1 187 ? 15.398 -4.350 -27.359 1.00 65.81 187 LEU A O 1
ATOM 1513 N N . LEU A 1 188 ? 15.226 -5.211 -25.300 1.00 70.62 188 LEU A N 1
ATOM 1514 C CA . LEU A 1 188 ? 16.658 -5.091 -25.019 1.00 70.62 188 LEU A CA 1
ATOM 1515 C C . LEU A 1 188 ? 17.517 -5.871 -26.022 1.00 70.62 188 LEU A C 1
ATOM 1517 O O . LEU A 1 188 ? 18.571 -5.385 -26.432 1.00 70.62 188 LEU A O 1
ATOM 1521 N N . GLN A 1 189 ? 17.091 -7.079 -26.396 1.00 73.31 189 GLN A N 1
ATOM 1522 C CA . GLN A 1 189 ? 17.799 -7.901 -27.373 1.00 73.31 189 GLN A CA 1
ATOM 1523 C C . GLN A 1 189 ? 17.830 -7.208 -28.741 1.00 73.31 189 GLN A C 1
ATOM 1525 O O . GLN A 1 189 ? 18.902 -7.045 -29.320 1.00 73.31 189 GLN A O 1
ATOM 1530 N N . GLN A 1 190 ? 16.678 -6.713 -29.203 1.00 68.56 190 GLN A N 1
ATOM 1531 C CA . GLN A 1 190 ? 16.562 -5.944 -30.442 1.00 68.56 190 GLN A CA 1
ATOM 1532 C C . GLN A 1 190 ? 17.423 -4.683 -30.402 1.00 68.56 190 GLN A C 1
ATOM 1534 O O . GLN A 1 190 ? 18.102 -4.373 -31.381 1.00 68.56 190 GLN A O 1
ATOM 1539 N N . THR A 1 191 ? 17.458 -3.992 -29.258 1.00 66.19 191 THR A N 1
ATOM 1540 C CA . THR A 1 191 ? 18.297 -2.811 -29.095 1.00 66.19 191 THR A CA 1
ATOM 1541 C C . THR A 1 191 ? 19.779 -3.166 -29.194 1.00 66.19 191 THR A C 1
ATOM 1543 O O . THR A 1 191 ? 20.520 -2.568 -29.964 1.00 66.19 191 THR A O 1
ATOM 1546 N N . LYS A 1 192 ? 20.236 -4.206 -28.496 1.00 73.50 192 LYS A N 1
ATOM 1547 C CA . LYS A 1 192 ? 21.636 -4.648 -28.579 1.00 73.50 192 LYS A CA 1
ATOM 1548 C C . LYS A 1 192 ? 22.043 -5.059 -29.993 1.00 73.50 192 LYS A C 1
ATOM 1550 O O . LYS A 1 192 ? 23.102 -4.638 -30.459 1.00 73.50 192 LYS A O 1
ATOM 1555 N N . ASP A 1 193 ? 21.217 -5.850 -30.670 1.00 75.31 193 ASP A N 1
ATOM 1556 C CA . ASP A 1 193 ? 21.511 -6.342 -32.019 1.00 75.31 193 ASP A CA 1
ATOM 1557 C C . ASP A 1 193 ? 21.642 -5.187 -33.018 1.00 75.31 193 ASP A C 1
ATOM 1559 O O . ASP A 1 193 ? 22.571 -5.149 -33.833 1.00 75.31 193 ASP A O 1
ATOM 1563 N N . MET A 1 194 ? 20.760 -4.198 -32.901 1.00 68.06 194 MET A N 1
ATOM 1564 C CA . MET A 1 194 ? 20.790 -2.998 -33.722 1.00 68.06 194 MET A CA 1
ATOM 1565 C C . MET A 1 194 ? 21.977 -2.088 -33.388 1.00 68.06 194 MET A C 1
ATOM 1567 O O . MET A 1 194 ? 22.620 -1.591 -34.310 1.00 68.06 194 MET A O 1
ATOM 1571 N N . HIS A 1 195 ? 22.333 -1.911 -32.110 1.00 72.31 195 HIS A N 1
ATOM 1572 C CA . HIS A 1 195 ? 23.527 -1.150 -31.729 1.00 72.31 195 HIS A CA 1
ATOM 1573 C C . HIS A 1 195 ? 24.782 -1.761 -32.360 1.00 72.31 195 HIS A C 1
ATOM 1575 O O . HIS A 1 195 ? 25.557 -1.069 -33.014 1.00 72.31 195 HIS A O 1
ATOM 1581 N N . ILE A 1 196 ? 24.936 -3.085 -32.253 1.00 79.06 196 ILE A N 1
ATOM 1582 C CA . ILE A 1 196 ? 26.059 -3.819 -32.847 1.00 79.06 196 ILE A CA 1
ATOM 1583 C C . ILE A 1 196 ? 26.095 -3.636 -34.372 1.00 79.06 196 ILE A C 1
ATOM 1585 O O . ILE A 1 196 ? 27.175 -3.508 -34.962 1.00 79.06 196 ILE A O 1
ATOM 1589 N N . PHE A 1 197 ? 24.932 -3.663 -35.023 1.00 73.50 197 PHE A N 1
ATOM 1590 C CA . PHE A 1 197 ? 24.817 -3.438 -36.459 1.00 73.50 197 PHE A CA 1
ATOM 1591 C C . PHE A 1 197 ? 25.214 -2.005 -36.846 1.00 73.50 197 PHE A C 1
ATOM 1593 O O . PHE A 1 197 ? 26.029 -1.827 -37.754 1.00 73.50 197 PHE A O 1
ATOM 1600 N N . LEU A 1 198 ? 24.722 -0.999 -36.116 1.00 70.31 198 LEU A N 1
ATOM 1601 C CA . LEU A 1 198 ? 25.067 0.408 -36.318 1.00 70.31 198 LEU A CA 1
ATOM 1602 C C . LEU A 1 198 ? 26.555 0.674 -36.129 1.00 70.31 198 LEU A C 1
ATOM 1604 O O . LEU A 1 198 ? 27.166 1.323 -36.973 1.00 70.31 198 LEU A O 1
ATOM 1608 N N . THR A 1 199 ? 27.160 0.149 -35.065 1.00 77.62 199 THR A N 1
ATOM 1609 C CA . THR A 1 199 ? 28.593 0.319 -34.803 1.00 77.62 199 THR A CA 1
ATOM 1610 C C . THR A 1 199 ? 29.434 -0.303 -35.916 1.00 77.62 199 THR A C 1
ATOM 1612 O O . THR A 1 199 ? 30.405 0.304 -36.369 1.00 77.62 199 THR A O 1
ATOM 1615 N N . ARG A 1 200 ? 29.051 -1.484 -36.425 1.00 78.75 200 ARG A N 1
ATOM 1616 C CA . ARG A 1 200 ? 29.725 -2.102 -37.581 1.00 78.75 200 ARG A CA 1
ATOM 1617 C C . ARG A 1 200 ? 29.595 -1.254 -38.843 1.00 78.75 200 ARG A C 1
ATOM 1619 O O . ARG A 1 200 ? 30.580 -1.064 -39.551 1.00 78.75 200 ARG A O 1
ATOM 1626 N N . PHE A 1 201 ? 28.404 -0.736 -39.116 1.00 72.31 201 PHE A N 1
ATOM 1627 C CA . PHE A 1 201 ? 28.165 0.127 -40.266 1.00 72.31 201 PHE A CA 1
ATOM 1628 C C . PHE A 1 201 ? 28.962 1.436 -40.177 1.00 72.31 201 PHE A C 1
ATOM 1630 O O . PHE A 1 201 ? 29.642 1.809 -41.130 1.00 72.31 201 PHE A O 1
ATOM 1637 N N . PHE A 1 202 ? 28.959 2.076 -39.008 1.00 72.81 202 PHE A N 1
ATOM 1638 C CA . PHE A 1 202 ? 29.719 3.293 -38.736 1.00 72.81 202 PHE A CA 1
ATOM 1639 C C . PHE A 1 202 ? 31.227 3.086 -38.934 1.00 72.81 202 PHE A C 1
ATOM 1641 O O . PHE A 1 202 ? 31.889 3.875 -39.609 1.00 72.81 202 PHE A O 1
ATOM 1648 N N . MET A 1 203 ? 31.769 1.975 -38.425 1.00 76.56 203 MET A N 1
ATOM 1649 C CA . MET A 1 203 ? 33.175 1.605 -38.620 1.00 76.56 203 MET A CA 1
ATOM 1650 C C . MET A 1 203 ? 33.515 1.369 -40.097 1.00 76.56 203 MET A C 1
ATOM 1652 O O . MET A 1 203 ? 34.565 1.817 -40.554 1.00 76.56 203 MET A O 1
ATOM 1656 N N . ASN A 1 204 ? 32.630 0.728 -40.865 1.00 73.88 204 ASN A N 1
ATOM 1657 C CA . ASN A 1 204 ? 32.839 0.520 -42.300 1.00 73.88 204 ASN A CA 1
ATOM 1658 C C . ASN A 1 204 ? 32.860 1.845 -43.079 1.00 73.88 204 ASN A C 1
ATOM 1660 O O . ASN A 1 204 ? 33.736 2.043 -43.915 1.00 73.88 204 ASN A O 1
ATOM 1664 N N . LEU A 1 205 ? 31.964 2.784 -42.766 1.00 68.12 205 LEU A N 1
ATOM 1665 C CA . LEU A 1 205 ? 31.959 4.116 -43.386 1.00 68.12 205 LEU A CA 1
ATOM 1666 C C . LEU A 1 205 ? 33.229 4.914 -43.076 1.00 68.12 205 LEU A C 1
ATOM 1668 O O . LEU A 1 205 ? 33.747 5.621 -43.944 1.00 68.12 205 LEU A O 1
ATOM 1672 N N . LYS A 1 206 ? 33.746 4.773 -41.851 1.00 70.31 206 LYS A N 1
ATOM 1673 C CA . LYS A 1 206 ? 35.016 5.377 -41.443 1.00 70.31 206 LYS A CA 1
ATOM 1674 C C . LYS A 1 206 ? 36.190 4.811 -42.244 1.00 70.31 206 LYS A C 1
ATOM 1676 O O . LYS A 1 206 ? 37.038 5.567 -42.709 1.00 70.31 206 LYS A O 1
ATOM 1681 N N . LEU A 1 207 ? 36.218 3.491 -42.441 1.00 72.12 207 LEU A N 1
ATOM 1682 C CA . LEU A 1 207 ? 37.241 2.806 -43.241 1.00 72.12 207 LEU A CA 1
ATOM 1683 C C . LEU A 1 207 ? 37.165 3.167 -44.734 1.00 72.12 207 LEU A C 1
ATOM 1685 O O . LEU A 1 207 ? 38.200 3.245 -45.387 1.00 72.12 207 LE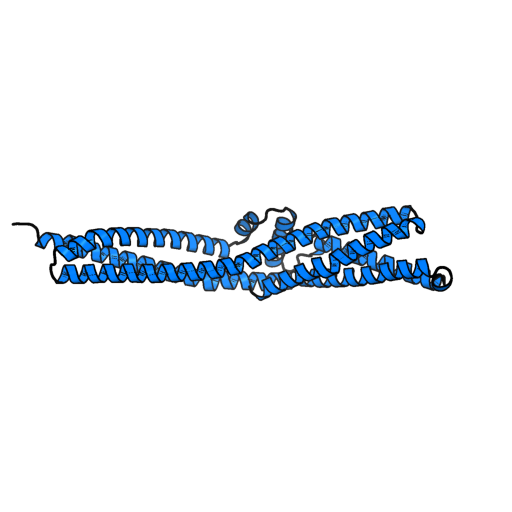U A O 1
ATOM 1689 N N . GLU A 1 208 ? 35.967 3.436 -45.261 1.00 67.69 208 GLU A N 1
ATOM 1690 C CA . GLU A 1 208 ? 35.754 3.914 -46.636 1.00 67.69 208 GLU A CA 1
ATOM 1691 C C . GLU A 1 208 ? 36.152 5.389 -46.850 1.00 67.69 208 GLU A C 1
ATOM 1693 O O . GLU A 1 208 ? 36.070 5.885 -47.973 1.00 67.69 208 GLU A O 1
ATOM 1698 N N . GLY A 1 209 ? 36.570 6.115 -45.805 1.00 61.41 209 GLY A N 1
ATOM 1699 C CA . GLY A 1 209 ? 36.939 7.531 -45.914 1.00 61.41 209 GLY A CA 1
ATOM 1700 C C . GLY A 1 209 ? 35.757 8.447 -46.254 1.00 61.41 209 GLY A C 1
ATOM 1701 O O . GLY A 1 209 ? 35.946 9.543 -46.787 1.00 61.41 209 GLY A O 1
ATOM 1702 N N . LYS A 1 210 ? 34.520 8.019 -45.959 1.00 59.06 210 LYS A N 1
ATOM 1703 C CA . LYS A 1 210 ? 33.313 8.822 -46.227 1.00 59.06 210 LYS A CA 1
ATOM 1704 C C . LYS A 1 210 ? 33.153 10.043 -45.326 1.00 59.06 210 LYS A C 1
ATOM 1706 O O . LYS A 1 210 ? 32.425 10.965 -45.681 1.00 59.06 210 LYS A O 1
ATOM 1711 N N . GLU A 1 211 ? 33.901 10.075 -44.227 1.00 59.53 211 GLU A N 1
ATOM 1712 C CA . GLU A 1 211 ? 34.010 11.204 -43.298 1.00 59.53 211 GLU A CA 1
ATOM 1713 C C . GLU A 1 211 ? 34.418 12.511 -44.002 1.00 59.53 211 GLU A C 1
ATOM 1715 O O . GLU A 1 211 ? 33.901 13.577 -43.681 1.00 59.53 211 GLU A O 1
ATOM 1720 N N . THR A 1 212 ? 35.290 12.440 -45.012 1.00 54.56 212 THR A N 1
ATOM 1721 C CA . THR A 1 212 ? 35.785 13.618 -45.746 1.00 54.56 212 THR A CA 1
ATOM 1722 C C . THR A 1 212 ? 35.051 13.893 -47.056 1.00 54.56 212 THR A C 1
ATOM 1724 O O . THR A 1 212 ? 35.100 15.019 -47.546 1.00 54.56 212 THR A O 1
ATOM 1727 N N . SER A 1 213 ? 34.375 12.899 -47.638 1.00 56.53 213 SER A N 1
ATOM 1728 C CA . SER A 1 213 ? 33.697 13.035 -48.939 1.00 56.53 213 SER A CA 1
ATOM 1729 C C . SER A 1 213 ? 32.229 13.449 -48.825 1.00 56.53 213 SER A C 1
ATOM 1731 O O . SER A 1 213 ? 31.734 14.139 -49.713 1.00 56.53 213 SER A O 1
ATOM 1733 N N . HIS A 1 214 ? 31.547 13.099 -47.731 1.00 62.75 214 HIS A N 1
ATOM 1734 C CA . HIS A 1 214 ? 30.165 13.510 -47.473 1.00 62.75 214 HIS A CA 1
ATOM 1735 C C . HIS A 1 214 ? 29.963 13.886 -45.995 1.00 62.75 214 HIS A C 1
ATOM 1737 O O . HIS A 1 214 ? 29.417 13.089 -45.226 1.00 62.75 214 HIS A O 1
ATOM 1743 N N . PRO A 1 215 ? 30.376 15.101 -45.586 1.00 65.25 215 PRO A N 1
ATOM 1744 C CA . PRO A 1 215 ? 30.332 15.522 -44.185 1.00 65.25 215 PRO A CA 1
ATOM 1745 C C . PRO A 1 215 ? 28.907 15.553 -43.616 1.00 65.25 215 PRO A C 1
ATOM 1747 O O . PRO A 1 215 ? 28.715 15.171 -42.469 1.00 65.25 215 PRO A O 1
ATOM 1750 N N . GLU A 1 216 ? 27.903 15.912 -44.423 1.00 63.12 216 GLU A N 1
ATOM 1751 C CA . GLU A 1 216 ? 26.486 15.945 -44.015 1.00 63.12 216 GLU A CA 1
ATOM 1752 C C . GLU A 1 216 ? 25.940 14.547 -43.671 1.00 63.12 216 GLU A C 1
ATOM 1754 O O . GLU A 1 216 ? 25.237 14.359 -42.677 1.00 63.12 216 GLU A O 1
ATOM 1759 N N . ILE A 1 217 ? 26.321 13.538 -44.461 1.00 62.28 217 ILE A N 1
ATOM 1760 C CA . ILE A 1 217 ? 25.937 12.136 -44.242 1.00 62.28 217 ILE A CA 1
ATOM 1761 C C . ILE A 1 217 ? 26.643 11.593 -42.999 1.00 62.28 217 ILE A C 1
ATOM 1763 O O . ILE A 1 217 ? 26.044 10.877 -42.198 1.00 62.28 217 ILE A O 1
ATOM 1767 N N . TRP A 1 218 ? 27.917 11.947 -42.822 1.00 66.12 218 TRP A N 1
ATOM 1768 C CA . TRP A 1 218 ? 28.697 11.546 -41.659 1.00 66.12 218 TRP A CA 1
ATOM 1769 C C . TRP A 1 218 ? 28.099 12.090 -40.359 1.00 66.12 218 TRP A C 1
ATOM 1771 O O . TRP A 1 218 ? 27.898 11.312 -39.429 1.00 66.12 218 TRP A O 1
ATOM 1781 N N . THR A 1 219 ? 27.741 13.378 -40.320 1.00 68.62 219 THR A N 1
ATOM 1782 C CA . THR A 1 219 ? 27.130 14.008 -39.139 1.00 68.62 219 THR A CA 1
ATOM 1783 C C . THR A 1 219 ? 25.777 13.403 -38.778 1.00 68.62 219 THR A C 1
ATOM 1785 O O . THR A 1 219 ? 25.510 13.167 -37.599 1.00 68.62 219 THR A O 1
ATOM 1788 N N . ALA A 1 220 ? 24.947 13.089 -39.779 1.00 63.59 220 ALA A N 1
ATOM 1789 C CA . ALA A 1 220 ? 23.659 12.438 -39.552 1.00 63.59 220 ALA A CA 1
ATOM 1790 C C . ALA A 1 220 ? 23.848 11.025 -38.972 1.00 63.59 220 ALA A C 1
ATOM 1792 O O . ALA A 1 220 ? 23.256 10.666 -37.957 1.00 63.59 220 ALA A O 1
ATOM 1793 N N . ILE A 1 221 ? 24.743 10.221 -39.557 1.00 65.25 221 ILE A N 1
ATOM 1794 C CA . ILE A 1 221 ? 24.967 8.840 -39.108 1.00 65.25 221 ILE A CA 1
ATOM 1795 C C . ILE A 1 221 ? 25.671 8.794 -37.742 1.00 65.25 221 ILE A C 1
ATOM 1797 O O . ILE A 1 221 ? 25.340 7.929 -36.929 1.00 65.25 221 ILE A O 1
ATOM 1801 N N . SER A 1 222 ? 26.594 9.718 -37.445 1.00 70.38 222 SER A N 1
ATOM 1802 C CA . SER A 1 222 ? 27.201 9.818 -36.109 1.00 70.38 222 SER A CA 1
ATOM 1803 C C . SER A 1 222 ? 26.172 10.198 -35.046 1.00 70.38 222 SER A C 1
ATOM 1805 O O . SER A 1 222 ? 26.168 9.603 -33.971 1.00 70.38 222 SER A O 1
ATOM 1807 N N . GLY A 1 223 ? 25.251 11.115 -35.365 1.00 66.44 223 GLY A N 1
ATOM 1808 C CA . GLY A 1 223 ? 24.148 11.475 -34.472 1.00 66.44 223 GLY A CA 1
ATOM 1809 C C . GLY A 1 223 ? 23.246 10.279 -34.158 1.00 66.44 223 GLY A C 1
ATOM 1810 O O . GLY A 1 223 ? 22.925 10.032 -32.997 1.00 66.44 223 GLY A O 1
ATOM 1811 N N . ILE A 1 224 ? 22.916 9.474 -35.174 1.00 65.75 224 ILE A N 1
ATOM 1812 C CA . ILE A 1 224 ? 22.135 8.239 -35.006 1.00 65.75 224 ILE A CA 1
ATOM 1813 C C . ILE A 1 224 ? 22.903 7.223 -34.144 1.00 65.75 224 ILE A C 1
ATOM 1815 O O . ILE A 1 224 ? 22.313 6.628 -33.245 1.00 65.75 224 ILE A O 1
ATOM 1819 N N . HIS A 1 225 ? 24.206 7.025 -34.374 1.00 69.88 225 HIS A N 1
ATOM 1820 C CA . HIS A 1 225 ? 25.031 6.108 -33.577 1.00 69.88 225 HIS A CA 1
ATOM 1821 C C . HIS A 1 225 ? 25.052 6.484 -32.089 1.00 69.88 225 HIS A C 1
ATOM 1823 O O . HIS A 1 225 ? 24.824 5.624 -31.235 1.00 69.88 225 HIS A O 1
ATOM 1829 N N . ASP A 1 226 ? 25.287 7.758 -31.782 1.00 72.19 226 ASP A N 1
ATOM 1830 C CA . ASP A 1 226 ? 25.417 8.233 -30.405 1.00 72.19 226 ASP A CA 1
ATOM 1831 C C . ASP A 1 226 ? 24.067 8.238 -29.678 1.00 72.19 226 ASP A C 1
ATOM 1833 O O . ASP A 1 226 ? 23.976 7.773 -28.538 1.00 72.19 226 ASP A O 1
ATOM 1837 N N . ALA A 1 227 ? 22.992 8.645 -30.362 1.00 64.31 227 ALA A N 1
ATOM 1838 C CA . ALA A 1 227 ? 21.632 8.539 -29.836 1.00 64.31 227 ALA A CA 1
ATOM 1839 C C . ALA A 1 227 ? 21.256 7.079 -29.528 1.00 64.31 227 ALA A C 1
ATOM 1841 O O . ALA A 1 227 ? 20.644 6.791 -28.497 1.00 64.31 227 ALA A O 1
ATOM 1842 N N . TYR A 1 228 ? 21.672 6.137 -30.380 1.00 67.12 228 TYR A N 1
ATOM 1843 C CA . TYR A 1 228 ? 21.436 4.712 -30.167 1.00 67.12 228 TYR A CA 1
ATOM 1844 C C . TYR A 1 228 ? 22.255 4.141 -29.001 1.00 67.12 228 TYR A C 1
ATOM 1846 O O . TYR A 1 228 ? 21.772 3.292 -28.246 1.00 67.12 228 TYR A O 1
ATOM 1854 N N . ALA A 1 229 ? 23.500 4.592 -28.838 1.00 71.88 229 ALA A N 1
ATOM 1855 C CA . ALA A 1 229 ? 24.365 4.183 -27.737 1.00 71.88 229 ALA A CA 1
ATOM 1856 C C . ALA A 1 229 ? 23.783 4.606 -26.378 1.00 71.88 229 ALA A C 1
ATOM 1858 O O . ALA A 1 229 ? 23.703 3.782 -25.462 1.00 71.88 229 ALA A O 1
ATOM 1859 N N . GLU A 1 230 ? 23.310 5.852 -26.264 1.00 69.50 230 GLU A N 1
ATOM 1860 C CA . GLU A 1 230 ? 22.680 6.339 -25.032 1.00 69.50 230 GLU A CA 1
ATOM 1861 C C . GLU A 1 230 ? 21.349 5.618 -24.768 1.00 69.50 230 GLU A C 1
ATOM 1863 O O . GLU A 1 230 ? 21.125 5.129 -23.661 1.00 69.50 230 GLU A O 1
ATOM 1868 N N . ALA A 1 231 ? 20.522 5.412 -25.801 1.00 64.44 231 ALA A N 1
ATOM 1869 C CA . ALA A 1 231 ? 19.295 4.621 -25.691 1.00 64.44 231 ALA A CA 1
ATOM 1870 C C . ALA A 1 231 ? 19.567 3.185 -25.192 1.00 64.44 231 ALA A C 1
ATOM 1872 O O . ALA A 1 231 ? 18.901 2.680 -24.286 1.00 64.44 231 ALA A O 1
ATOM 1873 N N . THR A 1 232 ? 20.599 2.525 -25.721 1.00 68.62 232 THR A N 1
ATOM 1874 C CA . THR A 1 232 ? 20.986 1.170 -25.291 1.00 68.62 232 THR A CA 1
ATOM 1875 C C . THR A 1 232 ? 21.420 1.152 -23.825 1.00 68.62 232 THR A C 1
ATOM 1877 O O . THR A 1 232 ? 21.068 0.238 -23.077 1.00 68.62 232 THR A O 1
ATOM 1880 N N . LYS A 1 233 ? 22.161 2.170 -23.385 1.00 70.81 233 LYS A N 1
ATOM 1881 C CA . LYS A 1 233 ? 22.632 2.307 -22.003 1.00 70.81 233 LYS A CA 1
ATOM 1882 C C . LYS A 1 233 ? 21.474 2.508 -21.020 1.00 70.81 233 LYS A C 1
ATOM 1884 O O . LYS A 1 233 ? 21.434 1.808 -20.003 1.00 70.81 233 LYS A O 1
ATOM 1889 N N . SER A 1 234 ? 20.505 3.368 -21.339 1.00 65.44 234 SER A N 1
ATOM 1890 C CA . SER A 1 234 ? 19.287 3.540 -20.533 1.00 65.44 234 SER A CA 1
ATOM 1891 C C . SER A 1 234 ? 18.448 2.254 -20.503 1.00 65.44 234 SER A C 1
ATOM 1893 O O . SER A 1 234 ? 18.034 1.815 -19.429 1.00 65.44 234 SER A O 1
ATOM 1895 N N . ALA A 1 235 ? 18.298 1.554 -21.636 1.00 65.38 235 ALA A N 1
ATOM 1896 C CA . ALA A 1 235 ? 17.600 0.265 -21.695 1.00 65.38 235 ALA A CA 1
ATOM 1897 C C . ALA A 1 235 ? 18.273 -0.831 -20.838 1.00 65.38 235 ALA A C 1
ATOM 1899 O O . ALA A 1 235 ? 17.592 -1.601 -20.158 1.00 65.38 235 ALA A O 1
ATOM 1900 N N . VAL A 1 236 ? 19.611 -0.895 -20.813 1.00 71.12 236 VAL A N 1
ATOM 1901 C CA . VAL A 1 236 ? 20.368 -1.830 -19.956 1.00 71.12 236 VAL A CA 1
ATOM 1902 C C . VAL A 1 236 ? 20.225 -1.478 -18.473 1.00 71.12 236 VAL A C 1
ATOM 1904 O O . VAL A 1 236 ? 20.036 -2.373 -17.646 1.00 71.12 236 VAL A O 1
ATOM 1907 N N . SER A 1 237 ? 20.299 -0.191 -18.123 1.00 69.50 237 SER A N 1
ATOM 1908 C CA . SER A 1 237 ? 20.058 0.280 -16.752 1.00 69.50 237 SER A CA 1
ATOM 1909 C C . SER A 1 237 ? 18.674 -0.160 -16.262 1.00 69.50 237 SER A C 1
ATOM 1911 O O . SER A 1 237 ? 18.531 -0.750 -15.187 1.00 69.50 237 SER A O 1
ATOM 1913 N N . LEU A 1 238 ? 17.670 0.016 -17.119 1.00 65.69 238 LEU A N 1
ATOM 1914 C CA . LEU A 1 238 ? 16.288 -0.361 -16.868 1.00 65.69 238 LEU A CA 1
ATOM 1915 C C . LEU A 1 238 ? 16.104 -1.881 -16.722 1.00 65.69 238 LEU A C 1
ATOM 1917 O O . LEU A 1 238 ? 15.466 -2.338 -15.772 1.00 65.69 238 LEU A O 1
ATOM 1921 N N . TYR A 1 239 ? 16.732 -2.678 -17.588 1.00 69.62 239 TYR A N 1
ATOM 1922 C CA . TYR A 1 239 ? 16.764 -4.140 -17.469 1.00 69.62 239 TYR A CA 1
ATOM 1923 C C . TYR A 1 239 ? 17.342 -4.599 -16.123 1.00 69.62 239 TYR A C 1
ATOM 1925 O O . TYR A 1 239 ? 16.781 -5.474 -15.461 1.00 69.62 239 TYR A O 1
ATOM 1933 N N . ASN A 1 240 ? 18.439 -3.981 -15.677 1.00 71.62 240 ASN A N 1
ATOM 1934 C CA . ASN A 1 240 ? 19.060 -4.300 -14.393 1.00 71.62 240 ASN A CA 1
ATOM 1935 C C . ASN A 1 240 ? 18.160 -3.923 -13.209 1.00 71.62 240 ASN A C 1
ATOM 1937 O O . ASN A 1 240 ? 18.134 -4.633 -12.198 1.00 71.62 240 ASN A O 1
ATOM 1941 N N . LEU A 1 241 ? 17.383 -2.847 -13.329 1.00 67.12 241 LEU A N 1
ATOM 1942 C CA . LEU A 1 241 ? 16.435 -2.418 -12.303 1.00 67.12 241 LEU A CA 1
ATOM 1943 C C . LEU A 1 241 ? 15.283 -3.420 -12.126 1.00 67.12 241 LEU A C 1
ATOM 1945 O O . LEU A 1 241 ? 14.909 -3.743 -11.000 1.00 67.12 241 LEU A O 1
ATOM 1949 N N . VAL A 1 242 ? 14.773 -3.949 -13.242 1.00 67.31 242 VAL A N 1
ATOM 1950 C CA . VAL A 1 242 ? 13.656 -4.913 -13.304 1.00 67.31 242 VAL A CA 1
ATOM 1951 C C . VAL A 1 242 ? 14.137 -6.370 -13.177 1.00 67.31 242 VAL A C 1
ATOM 1953 O O . VAL A 1 242 ? 13.345 -7.317 -13.191 1.00 67.31 242 VAL A O 1
ATOM 1956 N N . SER A 1 243 ? 15.445 -6.570 -13.005 1.00 71.12 243 SER A N 1
ATOM 1957 C CA . SER A 1 243 ? 16.038 -7.890 -12.838 1.00 71.12 243 SER A CA 1
ATOM 1958 C C . SER A 1 243 ? 15.434 -8.654 -11.658 1.00 71.12 243 SER A C 1
ATOM 1960 O O . SER A 1 243 ? 15.029 -8.110 -10.624 1.00 71.12 243 SER A O 1
ATOM 1962 N N . CYS A 1 244 ? 15.397 -9.971 -11.830 1.00 71.06 244 CYS A N 1
ATOM 1963 C CA . CYS A 1 244 ? 14.756 -10.900 -10.915 1.00 71.06 244 CYS A CA 1
ATOM 1964 C C . CYS A 1 244 ? 15.307 -10.821 -9.481 1.00 71.06 244 CYS A C 1
ATOM 1966 O O . CYS A 1 244 ? 14.557 -10.934 -8.511 1.00 71.06 244 CYS A O 1
ATOM 1968 N N . SER A 1 245 ? 16.614 -10.578 -9.339 1.00 69.94 245 SER A N 1
ATOM 1969 C CA . SER A 1 245 ? 17.281 -10.410 -8.045 1.00 69.94 245 SER A CA 1
ATOM 1970 C C . SER A 1 245 ? 16.770 -9.181 -7.294 1.00 69.94 245 SER A C 1
ATOM 1972 O O . SER A 1 245 ? 16.391 -9.295 -6.128 1.00 69.94 245 SER A O 1
ATOM 1974 N N . ASN A 1 246 ? 16.693 -8.036 -7.976 1.00 67.94 246 ASN A N 1
ATOM 1975 C CA . ASN A 1 246 ? 16.294 -6.763 -7.380 1.00 67.94 246 ASN A CA 1
ATOM 1976 C C . ASN A 1 246 ? 14.803 -6.749 -7.030 1.00 67.94 246 ASN A C 1
ATOM 1978 O O . ASN A 1 246 ? 14.421 -6.338 -5.935 1.00 67.94 246 ASN A O 1
ATOM 1982 N N . MET A 1 247 ? 13.957 -7.262 -7.924 1.00 66.69 247 MET A N 1
ATOM 1983 C CA . MET A 1 247 ? 12.512 -7.331 -7.693 1.00 66.69 247 MET A CA 1
ATOM 1984 C C . MET A 1 247 ? 12.136 -8.310 -6.581 1.00 66.69 247 MET A C 1
ATOM 1986 O O . MET A 1 247 ? 11.229 -8.038 -5.795 1.00 66.69 247 MET A O 1
ATOM 1990 N N . ARG A 1 248 ? 12.858 -9.428 -6.447 1.00 69.06 248 ARG A N 1
ATOM 1991 C CA . ARG A 1 248 ? 12.640 -10.394 -5.361 1.00 69.06 248 ARG A CA 1
ATOM 1992 C C . ARG A 1 248 ? 12.914 -9.785 -3.985 1.00 69.06 248 ARG A C 1
ATOM 1994 O O . ARG A 1 248 ? 12.186 -10.086 -3.039 1.00 69.06 248 ARG A O 1
ATOM 2001 N N . GLU A 1 249 ? 13.961 -8.975 -3.849 1.00 68.50 249 GLU A N 1
ATOM 2002 C CA . GLU A 1 249 ? 14.302 -8.323 -2.580 1.00 68.50 249 GLU A CA 1
ATOM 2003 C C . GLU A 1 249 ? 13.254 -7.272 -2.183 1.00 68.50 249 GLU A C 1
ATOM 2005 O O . GLU A 1 249 ? 12.793 -7.250 -1.037 1.00 68.50 249 GLU A O 1
ATOM 2010 N N . GLU A 1 250 ? 12.786 -6.474 -3.145 1.00 64.50 250 GLU A N 1
ATOM 2011 C CA . GLU A 1 250 ? 11.703 -5.510 -2.922 1.00 64.50 250 GLU A CA 1
ATOM 2012 C C . GLU A 1 250 ? 10.384 -6.215 -2.584 1.00 64.50 250 GLU A C 1
ATOM 2014 O O . GLU A 1 250 ? 9.726 -5.853 -1.610 1.00 64.50 250 GLU A O 1
ATOM 2019 N N . TYR A 1 251 ? 10.028 -7.279 -3.310 1.00 66.75 251 TYR A N 1
ATOM 2020 C CA . TYR A 1 251 ? 8.829 -8.070 -3.033 1.00 66.75 251 TYR A CA 1
ATOM 2021 C C . TYR A 1 251 ? 8.857 -8.679 -1.627 1.00 66.75 251 TYR A C 1
ATOM 2023 O O . TYR A 1 251 ? 7.869 -8.603 -0.895 1.00 66.75 251 TYR A O 1
ATOM 2031 N N . LYS A 1 252 ? 10.001 -9.236 -1.204 1.00 69.19 252 LYS A N 1
ATOM 2032 C CA . LYS A 1 252 ? 10.182 -9.725 0.171 1.00 69.19 252 LYS A CA 1
ATOM 2033 C C . LYS A 1 252 ? 10.018 -8.609 1.195 1.00 69.19 252 LYS A C 1
ATOM 2035 O O . LYS A 1 252 ? 9.358 -8.824 2.204 1.00 69.19 252 LYS A O 1
ATOM 2040 N N . THR A 1 253 ? 10.576 -7.432 0.930 1.00 67.50 253 THR A N 1
ATOM 2041 C CA . THR A 1 253 ? 10.485 -6.273 1.828 1.00 67.50 253 THR A CA 1
ATOM 2042 C C . THR A 1 253 ? 9.046 -5.771 1.955 1.00 67.50 253 THR A C 1
ATOM 2044 O O . THR A 1 253 ? 8.583 -5.494 3.059 1.00 67.50 253 THR A O 1
ATOM 2047 N N . ILE A 1 254 ? 8.312 -5.688 0.841 1.00 65.00 254 ILE A N 1
ATOM 2048 C CA . ILE A 1 254 ? 6.899 -5.284 0.812 1.00 65.00 254 ILE A CA 1
ATOM 2049 C C . ILE A 1 254 ? 6.041 -6.306 1.558 1.00 65.00 254 ILE A C 1
ATOM 2051 O O . ILE A 1 254 ? 5.277 -5.925 2.444 1.00 65.00 254 ILE A O 1
ATOM 2055 N N . ARG A 1 255 ? 6.205 -7.601 1.254 1.00 67.50 255 ARG A N 1
ATOM 2056 C CA . ARG A 1 255 ? 5.485 -8.681 1.937 1.00 67.50 255 ARG A CA 1
ATOM 2057 C C . ARG A 1 255 ? 5.788 -8.681 3.430 1.00 67.50 255 ARG A C 1
ATOM 2059 O O . ARG A 1 255 ? 4.867 -8.778 4.222 1.00 67.50 255 ARG A O 1
ATOM 2066 N N . TYR A 1 256 ? 7.048 -8.525 3.827 1.00 70.06 256 TYR A N 1
ATOM 2067 C CA . TYR A 1 256 ? 7.418 -8.487 5.240 1.00 70.06 256 TYR A CA 1
ATOM 2068 C C . TYR A 1 256 ? 6.803 -7.281 5.965 1.00 70.06 256 TYR A C 1
ATOM 2070 O O . TYR A 1 256 ? 6.250 -7.454 7.044 1.00 70.06 256 TYR A O 1
ATOM 2078 N N . GLY A 1 257 ? 6.816 -6.087 5.364 1.00 67.56 257 GLY A N 1
ATOM 2079 C CA . GLY A 1 257 ? 6.187 -4.899 5.955 1.00 67.56 257 GLY A CA 1
ATOM 2080 C C . GLY A 1 257 ? 4.671 -5.049 6.124 1.00 67.56 257 GLY A C 1
ATOM 2081 O O . GLY A 1 257 ? 4.148 -4.892 7.223 1.00 67.56 257 GLY A O 1
ATOM 2082 N N . LEU A 1 258 ? 3.956 -5.435 5.063 1.00 69.88 258 LEU A N 1
ATOM 2083 C CA . LEU A 1 258 ? 2.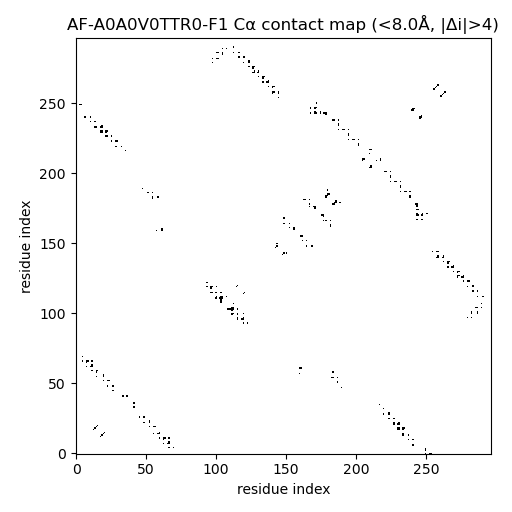503 -5.651 5.127 1.00 69.88 258 LEU A CA 1
ATOM 2084 C C . LEU A 1 258 ? 2.130 -6.794 6.083 1.00 69.88 258 LEU A C 1
ATOM 2086 O O . LEU A 1 258 ? 1.224 -6.652 6.900 1.00 69.88 258 LEU A O 1
ATOM 2090 N N . CYS A 1 259 ? 2.845 -7.913 6.026 1.00 78.12 259 CYS A N 1
ATOM 2091 C CA . CYS A 1 259 ? 2.463 -9.113 6.765 1.00 78.12 259 CYS A CA 1
ATOM 2092 C C . CYS A 1 259 ? 2.944 -9.155 8.200 1.00 78.12 259 CYS A C 1
ATOM 2094 O O . CYS A 1 259 ? 2.321 -9.828 9.010 1.00 78.12 259 CYS A O 1
ATOM 2096 N N . ASN A 1 260 ? 4.034 -8.471 8.532 1.00 78.00 260 ASN A N 1
ATOM 2097 C CA . ASN A 1 260 ? 4.532 -8.464 9.897 1.00 78.00 260 ASN A CA 1
ATOM 2098 C C . ASN A 1 260 ? 4.045 -7.229 10.659 1.00 78.00 260 ASN A C 1
ATOM 2100 O O . ASN A 1 260 ? 3.590 -7.359 11.792 1.00 78.00 260 ASN A O 1
ATOM 2104 N N . GLU A 1 261 ? 4.071 -6.039 10.052 1.00 74.12 261 GLU A N 1
ATOM 2105 C CA . GLU A 1 261 ? 3.679 -4.802 10.744 1.00 74.12 261 GLU A CA 1
ATOM 2106 C C . GLU A 1 261 ? 2.171 -4.540 10.651 1.00 74.12 261 GLU A C 1
ATOM 2108 O O . GLU A 1 261 ? 1.527 -4.313 11.674 1.00 74.12 261 GLU A O 1
ATOM 2113 N N . SER A 1 262 ? 1.565 -4.625 9.459 1.00 73.50 262 SER A N 1
ATOM 2114 C CA . SER A 1 262 ? 0.131 -4.312 9.312 1.00 73.50 262 SER A CA 1
ATOM 2115 C C . SER A 1 262 ? -0.770 -5.409 9.888 1.00 73.50 262 SER A C 1
ATOM 2117 O O . SER A 1 262 ? -1.753 -5.109 10.573 1.00 73.50 262 SER A O 1
ATOM 2119 N N . LEU A 1 263 ? -0.429 -6.687 9.683 1.00 80.62 263 LEU A N 1
ATOM 2120 C CA . LEU A 1 263 ? -1.192 -7.798 10.264 1.00 80.62 263 LEU A CA 1
ATOM 2121 C C . LEU A 1 263 ? -1.139 -7.777 11.797 1.00 80.62 263 LEU A C 1
ATOM 2123 O O . LEU A 1 263 ? -2.178 -7.913 12.444 1.00 80.62 263 LEU A O 1
ATOM 2127 N N . SER A 1 264 ? 0.044 -7.563 12.386 1.00 82.00 264 SER A N 1
ATOM 2128 C CA . SER A 1 264 ? 0.1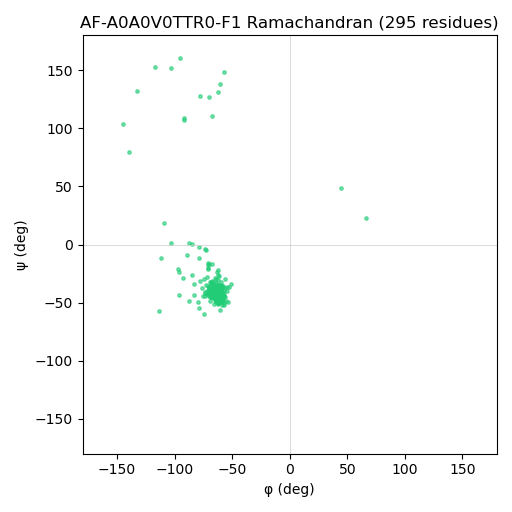74 -7.495 13.845 1.00 82.00 264 SER A CA 1
ATOM 2129 C C . SER A 1 264 ? -0.611 -6.312 14.411 1.00 82.00 264 SER A C 1
ATOM 2131 O O . SER A 1 264 ? -1.408 -6.501 15.331 1.00 82.00 264 SER A O 1
ATOM 2133 N N . ALA A 1 265 ? -0.509 -5.126 13.808 1.00 80.94 265 ALA A N 1
ATOM 2134 C CA . ALA A 1 265 ? -1.251 -3.949 14.246 1.00 80.94 265 ALA A CA 1
ATOM 2135 C C . ALA A 1 265 ? -2.778 -4.133 14.150 1.00 80.94 265 ALA A C 1
ATOM 2137 O O . ALA A 1 265 ? -3.501 -3.812 15.097 1.00 80.94 265 ALA A O 1
ATOM 2138 N N . ASN A 1 266 ? -3.286 -4.695 13.046 1.00 83.06 266 ASN A N 1
ATOM 2139 C CA . ASN A 1 266 ? -4.718 -4.971 12.897 1.00 83.06 266 ASN A CA 1
ATOM 2140 C C . ASN A 1 266 ? -5.196 -6.085 13.842 1.00 83.06 266 ASN A C 1
ATOM 2142 O O . ASN A 1 266 ? -6.301 -5.990 14.375 1.00 83.06 266 ASN A O 1
ATOM 2146 N N . SER A 1 267 ? -4.362 -7.090 14.128 1.00 86.12 267 SER A N 1
ATOM 2147 C CA . SER A 1 267 ? -4.691 -8.127 15.113 1.00 86.12 267 SER A CA 1
ATOM 2148 C C . SER A 1 267 ? -4.816 -7.558 16.532 1.00 86.12 267 SER A C 1
ATOM 2150 O O . SER A 1 267 ? -5.766 -7.887 17.242 1.00 86.12 267 SER A O 1
ATOM 2152 N N . VAL A 1 268 ? -3.925 -6.639 16.926 1.00 87.88 268 VAL A N 1
ATOM 2153 C CA . VAL A 1 268 ? -3.987 -5.942 18.221 1.00 87.88 268 VAL A CA 1
ATOM 2154 C C . VAL A 1 268 ? -5.239 -5.077 18.311 1.00 87.88 268 VAL A C 1
ATOM 2156 O O . VAL A 1 268 ? -5.941 -5.122 19.321 1.00 87.88 268 VAL A O 1
ATOM 2159 N N . LEU A 1 269 ? -5.563 -4.341 17.245 1.00 86.38 269 LEU A N 1
ATOM 2160 C CA . LEU A 1 269 ? -6.786 -3.542 17.177 1.00 86.38 269 LEU A CA 1
ATOM 2161 C C . LEU A 1 269 ? -8.041 -4.416 17.311 1.00 86.38 269 LEU A C 1
ATOM 2163 O O . LEU A 1 269 ? -8.944 -4.075 18.072 1.00 86.38 269 LEU A O 1
ATOM 2167 N N . LEU A 1 270 ? -8.087 -5.553 16.611 1.00 90.25 270 LEU A N 1
ATOM 2168 C CA . LEU A 1 270 ? -9.195 -6.500 16.692 1.00 90.25 270 LEU A CA 1
ATOM 2169 C C . LEU A 1 270 ? -9.343 -7.058 18.113 1.00 90.25 270 LEU A C 1
ATOM 2171 O O . LEU A 1 270 ? -10.444 -7.035 18.661 1.00 90.25 270 LEU A O 1
ATOM 2175 N N . MET A 1 271 ? -8.248 -7.502 18.739 1.00 91.06 271 MET A N 1
ATOM 2176 C CA . MET A 1 271 ? -8.266 -7.982 20.126 1.00 91.06 271 MET A CA 1
ATOM 2177 C C . MET A 1 271 ? -8.782 -6.907 21.089 1.00 91.06 271 MET A C 1
ATOM 2179 O O . MET A 1 271 ? -9.651 -7.193 21.913 1.00 91.06 271 MET A O 1
ATOM 2183 N N . ALA A 1 272 ? -8.309 -5.666 20.949 1.00 89.38 272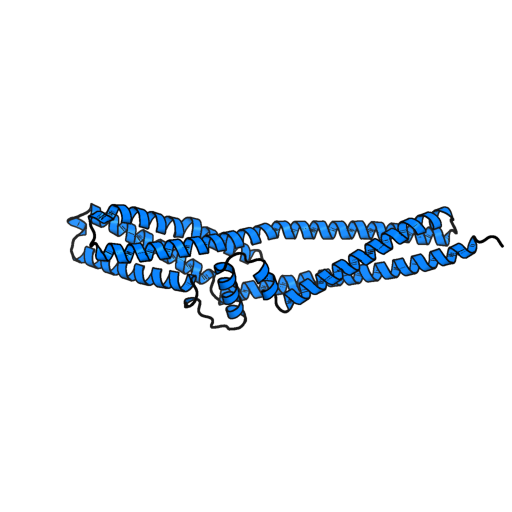 ALA A N 1
ATOM 2184 C CA . ALA A 1 272 ? -8.756 -4.546 21.771 1.00 89.38 272 ALA A CA 1
ATOM 2185 C C . ALA A 1 272 ? -10.253 -4.254 21.579 1.00 89.38 272 ALA A C 1
ATOM 2187 O O . ALA A 1 272 ? -10.990 -4.196 22.562 1.00 89.38 272 ALA A O 1
ATOM 2188 N N . LEU A 1 273 ? -10.729 -4.131 20.333 1.00 89.88 273 LEU A N 1
ATOM 2189 C CA . LEU A 1 273 ? -12.148 -3.906 20.025 1.00 89.88 273 LEU A CA 1
ATOM 2190 C C . LEU A 1 273 ? -13.037 -5.012 20.603 1.00 89.88 273 LEU A C 1
ATOM 2192 O O . LEU A 1 273 ? -14.087 -4.725 21.175 1.00 89.88 273 LEU A O 1
ATOM 2196 N N . THR A 1 274 ? -12.597 -6.266 20.499 1.00 92.19 274 THR A N 1
ATOM 2197 C CA . THR A 1 274 ? -13.345 -7.417 21.016 1.00 92.19 274 THR A CA 1
ATOM 2198 C C . THR A 1 274 ? -13.410 -7.383 22.544 1.00 92.19 274 THR A C 1
ATOM 2200 O O . THR A 1 274 ? -14.489 -7.528 23.115 1.00 92.19 274 THR A O 1
ATOM 2203 N N . ALA A 1 275 ? -12.287 -7.112 23.220 1.00 91.12 275 ALA A N 1
ATOM 2204 C CA . ALA A 1 275 ? -12.250 -6.956 24.674 1.00 91.12 275 ALA A CA 1
ATOM 2205 C C . ALA A 1 275 ? -13.163 -5.812 25.150 1.00 91.12 275 ALA A C 1
ATOM 2207 O O . ALA A 1 275 ? -13.945 -5.992 26.083 1.00 91.12 275 ALA A O 1
ATOM 2208 N N . PHE A 1 276 ? -13.132 -4.662 24.471 1.00 88.19 276 PHE A N 1
ATOM 2209 C CA . PHE A 1 276 ? -14.026 -3.540 24.762 1.00 88.19 276 PHE A CA 1
ATOM 2210 C C . PHE A 1 276 ? -15.499 -3.882 24.529 1.00 88.19 276 PHE A C 1
ATOM 2212 O O . PHE A 1 276 ? -16.337 -3.537 25.360 1.00 88.19 276 PHE A O 1
ATOM 2219 N N . GLY A 1 277 ? -15.822 -4.591 23.445 1.00 89.94 277 GLY A N 1
ATOM 2220 C CA . GLY A 1 277 ? -17.178 -5.065 23.169 1.00 89.94 277 GLY A CA 1
ATOM 2221 C C . GLY A 1 277 ? -17.706 -5.999 24.261 1.00 89.94 277 GLY A C 1
ATOM 2222 O O . GLY A 1 277 ? -18.862 -5.873 24.669 1.00 89.94 277 GLY A O 1
ATOM 2223 N N . ILE A 1 278 ? -16.850 -6.878 24.793 1.00 92.19 278 ILE A N 1
ATOM 2224 C CA . ILE A 1 278 ? -17.182 -7.762 25.921 1.00 92.19 278 ILE A CA 1
ATOM 2225 C C . ILE A 1 278 ? -17.401 -6.951 27.204 1.00 92.19 278 ILE A C 1
ATOM 2227 O O . ILE A 1 278 ? -18.401 -7.161 27.887 1.00 92.19 278 ILE A O 1
ATOM 2231 N N . ILE A 1 279 ? -16.519 -5.999 27.525 1.00 89.62 279 ILE A N 1
ATOM 2232 C CA . ILE A 1 279 ? -16.686 -5.130 28.703 1.00 89.62 279 ILE A CA 1
ATOM 2233 C C . ILE A 1 279 ? -18.005 -4.354 28.604 1.00 89.62 279 ILE A C 1
ATOM 2235 O O . ILE A 1 279 ? -18.793 -4.377 29.544 1.00 89.62 279 ILE A O 1
ATOM 2239 N N . GLN A 1 280 ? -18.292 -3.739 27.453 1.00 88.81 280 GLN A N 1
ATOM 2240 C CA . GLN A 1 280 ? -19.546 -3.021 27.208 1.00 88.81 280 GLN A CA 1
ATOM 2241 C C . GLN A 1 280 ? -20.767 -3.932 27.400 1.00 88.81 280 GLN A C 1
ATOM 2243 O O . GLN A 1 280 ? -21.750 -3.517 28.013 1.00 88.81 280 GLN A O 1
ATOM 2248 N N . PHE A 1 281 ? -20.707 -5.170 26.898 1.00 91.19 281 PHE A N 1
ATOM 2249 C CA . PHE A 1 281 ? -21.766 -6.162 27.082 1.00 91.19 281 PHE A CA 1
ATOM 2250 C C . PHE A 1 281 ? -22.028 -6.438 28.566 1.00 91.19 281 PHE A C 1
ATOM 2252 O O . PHE A 1 281 ? -23.172 -6.393 29.016 1.00 91.19 281 PHE A O 1
ATOM 2259 N N . VAL A 1 282 ? -20.966 -6.662 29.344 1.00 90.12 282 VAL A N 1
ATOM 2260 C CA . VAL A 1 282 ? -21.065 -6.891 30.791 1.00 90.12 282 VAL A CA 1
ATOM 2261 C C . VAL A 1 282 ? -21.644 -5.664 31.500 1.00 90.12 282 VAL A C 1
ATOM 2263 O O . VAL A 1 282 ? -22.555 -5.810 32.315 1.00 90.12 282 VAL A O 1
ATOM 2266 N N . THR A 1 283 ? -21.199 -4.451 31.161 1.00 87.25 283 THR A N 1
ATOM 2267 C CA . THR A 1 283 ? -21.739 -3.210 31.739 1.00 87.25 283 THR A CA 1
ATOM 2268 C C . THR A 1 283 ? -23.231 -3.045 31.431 1.00 87.25 283 THR A C 1
ATOM 2270 O O . THR A 1 283 ? -24.003 -2.660 32.309 1.00 87.25 283 THR A O 1
ATOM 2273 N N . LEU A 1 284 ? -23.670 -3.387 30.213 1.00 88.88 284 LEU A N 1
ATOM 2274 C CA . LEU A 1 284 ? -25.089 -3.387 29.838 1.00 88.88 284 LEU A CA 1
ATOM 2275 C C . LEU A 1 284 ? -25.903 -4.386 30.669 1.00 88.88 284 LEU A C 1
ATOM 2277 O O . LEU A 1 284 ? -26.989 -4.037 31.134 1.00 88.88 284 LEU A O 1
ATOM 2281 N N . LEU A 1 285 ? -25.379 -5.590 30.918 1.00 87.88 285 LEU A N 1
ATOM 2282 C CA . LEU A 1 285 ? -26.041 -6.573 31.783 1.00 87.88 285 LEU A CA 1
ATOM 2283 C C . LEU A 1 285 ? -26.197 -6.053 33.214 1.00 87.88 285 LEU A C 1
ATOM 2285 O O . LEU A 1 285 ? -27.299 -6.135 33.766 1.00 87.88 285 LEU A O 1
ATOM 2289 N N . ILE A 1 286 ? -25.133 -5.472 33.783 1.00 85.56 286 ILE A N 1
ATOM 2290 C CA . ILE A 1 286 ? -25.153 -4.876 35.127 1.00 85.56 286 ILE A CA 1
ATOM 2291 C C . ILE A 1 286 ? -26.241 -3.805 35.198 1.00 85.56 286 ILE A C 1
ATOM 2293 O O . ILE A 1 286 ? -27.126 -3.892 36.048 1.00 85.56 286 ILE A O 1
ATOM 2297 N N . VAL A 1 287 ? -26.252 -2.852 34.265 1.00 83.19 287 VAL A N 1
ATOM 2298 C CA . VAL A 1 287 ? -27.246 -1.770 34.268 1.00 83.19 287 VAL A CA 1
ATOM 2299 C C . VAL A 1 287 ? -28.672 -2.290 34.044 1.00 83.19 287 VAL A C 1
ATOM 2301 O O . VAL A 1 287 ? -29.602 -1.794 34.684 1.00 83.19 287 VAL A O 1
ATOM 2304 N N . SER A 1 288 ? -28.863 -3.327 33.218 1.00 83.81 288 SER A N 1
ATOM 2305 C CA . SER A 1 288 ? -30.182 -3.962 33.054 1.00 83.81 288 SER A CA 1
ATOM 2306 C C . SER A 1 288 ? -30.686 -4.588 34.360 1.00 83.81 288 SER A C 1
ATOM 2308 O O . SER A 1 288 ? -31.876 -4.532 34.665 1.00 83.81 288 SER A O 1
ATOM 2310 N N . SER A 1 289 ? -29.779 -5.141 35.173 1.00 80.69 289 SER A N 1
ATOM 2311 C CA . SER A 1 289 ? -30.126 -5.720 36.470 1.00 80.69 289 SER A CA 1
ATOM 2312 C C . SER A 1 289 ? -30.457 -4.642 37.506 1.00 80.69 289 SER A C 1
ATOM 2314 O O . SER A 1 289 ? -31.397 -4.815 38.283 1.00 80.69 289 SER A O 1
ATOM 2316 N N . SER A 1 290 ? -29.774 -3.494 37.451 1.00 79.00 290 SER A N 1
ATOM 2317 C CA . SER A 1 290 ? -30.015 -2.335 38.320 1.00 79.00 290 SER A CA 1
ATOM 2318 C C . SER A 1 290 ? -31.408 -1.726 38.129 1.00 79.00 290 SER A C 1
ATOM 2320 O O . SER A 1 290 ? -31.951 -1.132 39.057 1.00 79.00 290 SER A O 1
ATOM 2322 N N . TRP A 1 291 ? -32.043 -1.930 36.970 1.00 71.25 291 TRP A N 1
ATOM 2323 C CA . TRP A 1 291 ? -33.430 -1.515 36.723 1.00 71.25 291 TRP A CA 1
ATOM 2324 C C . TRP A 1 291 ? -34.442 -2.195 37.657 1.00 71.25 291 TRP A C 1
ATOM 2326 O O . TRP A 1 291 ? -35.469 -1.602 37.986 1.00 71.25 291 TRP A O 1
ATOM 2336 N N . LYS A 1 292 ? -34.141 -3.405 38.152 1.00 68.44 292 LYS A N 1
ATOM 2337 C CA . LYS A 1 292 ? -34.999 -4.114 39.117 1.00 68.44 292 LYS A CA 1
ATOM 2338 C C . LYS A 1 292 ? -35.145 -3.358 40.440 1.00 68.44 292 LYS A C 1
ATOM 2340 O O . LYS A 1 292 ? -36.167 -3.499 41.098 1.00 68.44 292 LYS A O 1
ATOM 2345 N N . ALA A 1 293 ? -34.165 -2.532 40.813 1.00 62.69 293 ALA A N 1
ATOM 2346 C CA . ALA A 1 293 ? -34.233 -1.713 42.023 1.00 62.69 293 ALA A CA 1
ATOM 2347 C C . ALA A 1 293 ? -35.260 -0.566 41.927 1.00 62.69 293 ALA A C 1
ATOM 2349 O O . ALA A 1 293 ? -35.655 -0.027 42.956 1.00 62.69 293 ALA A O 1
ATOM 2350 N N . PHE A 1 294 ? -35.707 -0.211 40.716 1.00 62.50 294 PHE A N 1
ATOM 2351 C CA . PHE A 1 294 ? -36.683 0.859 40.470 1.00 62.50 294 PHE A CA 1
ATOM 2352 C C . PHE A 1 294 ? -38.091 0.350 40.156 1.00 62.50 294 PHE A C 1
ATOM 2354 O O . PHE A 1 294 ? -38.984 1.160 39.908 1.00 62.50 294 PHE A O 1
ATOM 2361 N N . GLN A 1 295 ? -38.314 -0.969 40.153 1.00 64.88 295 GLN A N 1
ATOM 2362 C CA . GLN A 1 295 ? -39.666 -1.498 40.009 1.00 64.88 295 GLN A CA 1
ATOM 2363 C C . GLN A 1 295 ? -40.470 -1.202 41.288 1.00 64.88 295 GLN A C 1
ATOM 2365 O O . GLN A 1 295 ? -39.999 -1.532 42.381 1.00 64.88 295 GLN A O 1
ATOM 2370 N N . PRO A 1 296 ? -41.656 -0.573 41.184 1.00 53.00 296 PRO A N 1
ATOM 2371 C CA . PRO A 1 296 ? -42.528 -0.392 42.339 1.00 53.00 296 PRO A CA 1
ATOM 2372 C C . PRO A 1 296 ? -42.948 -1.771 42.872 1.00 53.00 296 PRO A C 1
ATOM 2374 O O . PRO A 1 296 ? -43.328 -2.638 42.084 1.00 53.00 296 PRO A O 1
ATOM 2377 N N . ARG A 1 297 ? -42.814 -1.977 44.191 1.00 50.69 297 ARG A N 1
ATOM 2378 C CA . ARG A 1 297 ? -43.362 -3.152 44.892 1.00 50.69 297 ARG A CA 1
ATOM 2379 C C . ARG A 1 297 ? -44.880 -3.092 44.940 1.00 50.69 297 ARG A C 1
ATOM 2381 O O . ARG A 1 297 ? -45.399 -1.973 45.147 1.00 50.69 297 ARG A O 1
#

Foldseek 3Di:
DVVVLVLLVLLLCLLPVAQLVLLVVLLVLVVVCVVPDDPVVSVVVNVLSVLLNVLSVVSNVLSVLVNVVVVVVVVVVVVVVVVVVVLVVLVVLLVVLLVLLVVCLVVVPPVSLVVSLVSLVVSLVVLVVVLVVLVVVLVVLVVCLVPVLVVLCVSDPDPLNNVLSVLLVCLQVPVPSDCCPHSLVVSLVSLVVVLVVLVVVLVVCVVVVVCPVPVPSNVSSVSSNVSSVSSSVSSVVSCVSSDSVNSNVVVVVVSCCSVVPVSVVSVVVSVVSVVSSVSSVVSSVSSVVSVVVVDDD

Solvent-accessible surface area (backbone atoms only — not comparable to full-atom values): 15764 Å² total; per-residue (Å²): 106,68,67,57,42,55,49,44,49,52,48,37,42,43,43,64,74,48,29,51,51,33,53,50,49,44,53,51,56,44,63,69,48,54,86,79,54,59,72,71,57,50,54,57,51,51,53,53,48,54,53,47,51,53,55,45,54,53,52,48,50,48,31,50,52,51,48,51,55,45,56,46,46,62,52,48,56,50,49,52,52,51,49,52,53,52,51,54,54,50,49,51,52,49,50,52,48,50,53,46,32,52,53,14,52,75,66,69,32,68,68,36,44,55,50,29,58,55,54,47,50,55,48,49,54,52,40,50,51,48,35,54,51,44,48,54,50,47,49,54,51,50,48,42,61,76,56,44,60,77,63,54,54,74,74,42,90,46,73,66,50,48,49,53,50,53,50,52,50,43,24,63,79,35,91,79,60,65,57,61,86,37,73,68,29,44,47,49,50,53,44,51,55,49,46,54,50,46,53,52,50,55,52,50,42,56,75,69,51,38,60,80,78,38,52,71,61,40,55,53,53,50,50,46,48,53,41,44,53,53,31,46,51,46,49,51,54,47,51,60,60,68,27,46,71,54,47,38,53,50,50,50,50,45,50,47,47,51,48,55,54,50,44,48,52,45,50,53,50,36,53,50,42,48,53,51,43,51,53,51,52,52,53,51,52,52,49,60,56,56,52,63,79,72,56,84,130

Sequence (297 aa):
LTKFGEKVQLYNFSLNSELLPAMRTLQNELQDAKVLLNDQFWKNFSMMIEVGVHEMDSLVQFGSDLTTLENSKYFIQRLEFERWMLCVILFAIVLIVNLWGLIGSCNLSGKGIMFFSGAGIITFLVVWALVAFAFVLCLAVSDFCLDPYPSLERFMNDDFSRFMLRYFRKCVENKDSVLEGTPLGRLLQQTKDMHIFLTRFFMNLKLEGKETSHPEIWTAISGIHDAYAEATKSAVSLYNLVSCSNMREEYKTIRYGLCNESLSANSVLLMALTAFGIIQFVTLLIVSSSWKAFQPR

Organism: NCBI:txid144512